Protein AF-A0A087N631-F1 (afdb_monomer_lite)

Radius of gyration: 21.55 Å; chains: 1; bounding box: 49×26×65 Å

Foldseek 3Di:
DVVLLVVLVVVLCVAAQPDDPPHGDDDDSVLSVLLVVLQCVLCPPCCVVCSVVLVVLVVLLVVLLLVVLVPDPPPPDDSVVVSVVQCVPPLSSVLSSLLRSQCSQADDPCLCVVPQVVDPLSVVLVCCLQVPCCVLPPNVVSVVLVVVLSVQLSSQQSVCSSVNHHHNDSVCCVPRRNVVSSVVSLVVSLVVSVVSCVVVVDDPVVVCVSNVD

pLDDT: mean 87.94, std 11.34, range [47.03, 97.5]

Structure (mmCIF, N/CA/C/O backbone):
data_AF-A0A087N631-F1
#
_entry.id   AF-A0A087N631-F1
#
loop_
_atom_site.group_PDB
_atom_site.id
_atom_site.type_symbol
_atom_site.label_atom_id
_atom_site.label_alt_id
_atom_site.label_comp_id
_atom_site.label_asym_id
_atom_site.label_entity_id
_atom_site.label_seq_id
_atom_site.pdbx_PDB_ins_code
_atom_site.Cartn_x
_atom_site.Cartn_y
_atom_site.Cartn_z
_atom_site.occupancy
_atom_site.B_iso_or_equiv
_atom_site.auth_seq_id
_atom_site.auth_comp_id
_atom_site.auth_asym_id
_atom_site.auth_atom_id
_atom_site.pdbx_PDB_model_num
ATOM 1 N N . MET A 1 1 ? -18.901 -0.094 24.677 1.00 62.19 1 MET A N 1
ATOM 2 C CA . MET A 1 1 ? -17.884 0.625 23.881 1.00 62.19 1 MET A CA 1
ATOM 3 C C . MET A 1 1 ? -16.501 0.374 24.467 1.00 62.19 1 MET A C 1
ATOM 5 O O . MET A 1 1 ? -15.661 -0.144 23.753 1.00 62.1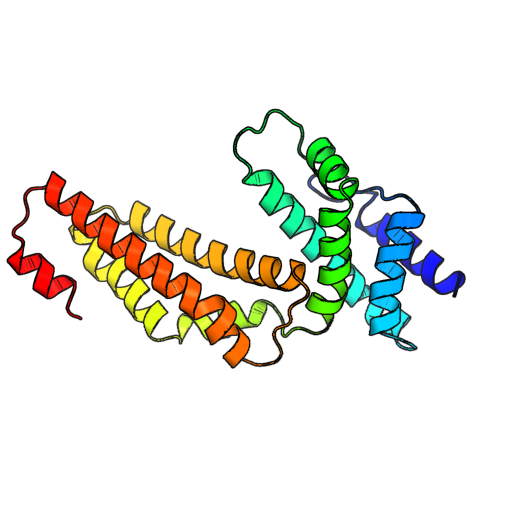9 1 MET A O 1
ATOM 9 N N . GLU A 1 2 ? -16.325 0.576 25.776 1.00 79.81 2 GLU A N 1
ATOM 10 C CA . GLU A 1 2 ? -15.087 0.294 26.528 1.00 79.81 2 GLU A CA 1
ATOM 11 C C . GLU A 1 2 ? -14.543 -1.138 26.331 1.00 79.81 2 GLU A C 1
ATOM 13 O O . GLU A 1 2 ? -13.404 -1.308 25.922 1.00 79.81 2 GLU A O 1
ATOM 18 N N . GLN A 1 3 ? -15.381 -2.179 26.450 1.00 88.25 3 GLN A N 1
ATOM 19 C CA . GLN A 1 3 ? -14.941 -3.573 26.245 1.00 88.25 3 GLN A CA 1
ATOM 20 C C . GLN A 1 3 ? -14.403 -3.869 24.828 1.00 88.25 3 GLN A C 1
ATOM 22 O O . GLN A 1 3 ? -13.503 -4.687 24.665 1.00 88.25 3 GLN A O 1
ATOM 27 N N . ALA A 1 4 ? -14.958 -3.230 23.793 1.00 90.19 4 ALA A N 1
ATOM 28 C CA . ALA A 1 4 ? -14.516 -3.452 22.415 1.00 90.19 4 ALA A CA 1
ATOM 29 C C . ALA A 1 4 ? -13.158 -2.787 22.144 1.00 90.19 4 ALA A C 1
ATOM 31 O O . ALA A 1 4 ? -12.332 -3.361 21.434 1.00 90.19 4 ALA A O 1
ATOM 32 N N . PHE A 1 5 ? -12.915 -1.624 22.756 1.00 94.69 5 PHE A N 1
ATOM 33 C CA . PHE A 1 5 ? -11.614 -0.968 22.723 1.00 94.69 5 PHE A CA 1
ATOM 34 C C . PHE A 1 5 ? -10.548 -1.775 23.476 1.00 94.69 5 PHE A C 1
ATOM 36 O O . PHE A 1 5 ? -9.470 -1.990 22.931 1.00 94.69 5 PHE A O 1
ATOM 43 N N . GLU A 1 6 ? -10.856 -2.306 24.662 1.00 95.19 6 GLU A N 1
ATOM 44 C CA . GLU A 1 6 ? -9.895 -3.129 25.414 1.00 95.19 6 GLU A CA 1
ATOM 45 C C . GLU A 1 6 ? -9.476 -4.385 24.639 1.00 95.19 6 GLU A C 1
ATOM 47 O O . GLU A 1 6 ? -8.290 -4.689 24.546 1.00 95.19 6 GLU A O 1
ATOM 52 N N . ILE A 1 7 ? -10.422 -5.067 23.984 1.00 94.38 7 ILE A N 1
ATOM 53 C CA . ILE A 1 7 ? -10.116 -6.223 23.124 1.00 94.38 7 ILE A CA 1
ATOM 54 C C . ILE A 1 7 ? -9.238 -5.812 21.932 1.00 94.38 7 ILE A C 1
ATOM 56 O O . ILE A 1 7 ? -8.299 -6.523 21.573 1.00 94.38 7 ILE A O 1
ATOM 60 N N . PHE A 1 8 ? -9.521 -4.662 21.314 1.00 95.25 8 PHE A N 1
ATOM 61 C CA . PHE A 1 8 ? -8.694 -4.118 20.237 1.00 95.25 8 PHE A CA 1
ATOM 62 C C . PHE A 1 8 ? -7.267 -3.821 20.708 1.00 95.25 8 PHE A C 1
ATOM 64 O O . PHE A 1 8 ? -6.309 -4.227 20.052 1.00 95.25 8 PHE A O 1
ATOM 71 N N . LYS A 1 9 ? -7.127 -3.152 21.855 1.00 95.81 9 LYS A N 1
ATOM 72 C CA . LYS A 1 9 ? -5.850 -2.792 22.476 1.00 95.81 9 LYS A CA 1
ATOM 73 C C . LYS A 1 9 ? -5.043 -4.028 22.865 1.00 95.81 9 LYS A C 1
ATOM 75 O O . LYS A 1 9 ? -3.846 -4.089 22.582 1.00 95.81 9 LYS A O 1
ATOM 80 N N . GLU A 1 10 ? -5.682 -5.030 23.462 1.00 94.56 10 GLU A N 1
ATOM 81 C CA . GLU A 1 10 ? -5.036 -6.297 23.802 1.00 94.56 10 GLU A CA 1
ATOM 82 C C . GLU A 1 10 ? -4.527 -6.996 22.537 1.00 94.56 10 GLU A C 1
ATOM 84 O O . GLU A 1 10 ? -3.358 -7.383 22.465 1.00 94.56 10 GLU A O 1
ATOM 89 N N . ARG A 1 11 ? -5.372 -7.096 21.504 1.00 94.88 11 ARG A N 1
ATOM 90 C CA . ARG A 1 11 ? -4.999 -7.736 20.240 1.00 94.88 11 ARG A CA 1
ATOM 91 C C . ARG A 1 11 ? -3.860 -7.001 19.536 1.00 94.88 11 ARG A C 1
ATOM 93 O O . ARG A 1 11 ? -2.927 -7.643 19.058 1.00 94.88 11 ARG A O 1
ATOM 100 N N . HIS A 1 12 ? -3.905 -5.671 19.519 1.00 95.12 12 HIS A N 1
ATOM 101 C CA . HIS A 1 12 ? -2.823 -4.828 19.015 1.00 95.12 12 HIS A CA 1
ATOM 102 C C . HIS A 1 12 ? -1.514 -5.102 19.764 1.00 95.12 12 HIS A C 1
ATOM 104 O O . HIS A 1 12 ? -0.500 -5.416 19.144 1.00 95.12 12 HIS A O 1
ATOM 110 N N . THR A 1 13 ? -1.555 -5.095 21.096 1.00 93.00 13 THR A N 1
ATOM 111 C CA . THR A 1 13 ? -0.384 -5.349 21.947 1.00 93.00 13 THR A CA 1
ATOM 112 C C . THR A 1 13 ? 0.232 -6.719 21.659 1.00 93.00 13 THR A C 1
ATOM 114 O O . THR A 1 13 ? 1.451 -6.838 21.518 1.00 93.00 13 THR A O 1
ATOM 117 N N . GLN A 1 14 ? -0.603 -7.756 21.524 1.00 92.62 14 GLN A N 1
ATOM 118 C CA . GLN A 1 14 ? -0.159 -9.113 21.198 1.00 92.62 14 GLN A CA 1
ATOM 119 C C . GLN A 1 14 ? 0.609 -9.162 19.872 1.00 92.62 14 GLN A C 1
ATOM 121 O O . GLN A 1 14 ? 1.645 -9.821 19.802 1.00 92.62 14 GLN A O 1
ATOM 126 N N . LEU A 1 15 ? 0.116 -8.471 18.839 1.00 91.75 15 LEU A N 1
ATOM 127 C CA . LEU A 1 15 ? 0.693 -8.506 17.494 1.00 91.75 15 LEU A CA 1
ATOM 128 C C . LEU A 1 15 ? 1.912 -7.593 17.340 1.00 91.75 15 LEU A C 1
ATOM 130 O O . LEU A 1 15 ? 2.875 -7.970 16.670 1.00 91.75 15 LEU A O 1
ATOM 134 N N . TYR A 1 16 ? 1.880 -6.406 17.948 1.00 92.44 16 TYR A N 1
ATOM 135 C CA . TYR A 1 16 ? 2.816 -5.337 17.607 1.00 92.44 16 TYR A CA 1
ATOM 136 C C . TYR A 1 16 ? 3.811 -4.986 18.713 1.00 92.44 16 TYR A C 1
ATOM 138 O O . TYR A 1 16 ? 4.902 -4.503 18.418 1.00 92.44 16 TYR A O 1
ATOM 146 N N . SER A 1 17 ? 3.493 -5.255 19.980 1.00 84.06 17 SER A N 1
ATOM 147 C CA . SER A 1 17 ? 4.321 -4.808 21.109 1.00 84.06 17 SER A CA 1
ATOM 148 C C . SER A 1 17 ? 5.263 -5.877 21.669 1.00 84.06 17 SER A C 1
ATOM 150 O O . SER A 1 17 ? 6.095 -5.555 22.514 1.00 84.06 17 SER A O 1
ATOM 152 N N . THR A 1 18 ? 5.153 -7.133 21.224 1.00 75.19 18 THR A N 1
ATOM 153 C CA . THR A 1 18 ? 5.931 -8.260 21.773 1.00 75.19 18 THR A CA 1
ATOM 154 C C . THR A 1 18 ? 7.078 -8.703 20.863 1.00 75.19 18 THR A C 1
ATOM 156 O O . THR A 1 18 ? 8.205 -8.842 21.329 1.00 75.19 18 THR A O 1
ATOM 159 N N . THR A 1 19 ? 6.818 -8.918 19.569 1.00 72.31 19 THR A N 1
ATOM 160 C CA . THR A 1 19 ? 7.798 -9.512 18.635 1.00 72.31 19 THR A CA 1
ATOM 161 C C . THR A 1 19 ? 7.752 -8.923 17.224 1.00 72.31 19 THR A C 1
ATOM 163 O O . THR A 1 19 ? 8.238 -9.544 16.276 1.00 72.31 19 THR A O 1
ATOM 166 N N . TYR A 1 20 ? 7.129 -7.760 17.048 1.00 80.44 20 TYR A N 1
ATOM 167 C CA . TYR A 1 20 ? 6.982 -7.159 15.726 1.00 80.44 20 TYR A CA 1
ATOM 168 C C . TYR A 1 20 ? 8.319 -6.673 15.170 1.00 80.44 20 TYR A C 1
ATOM 170 O O . TYR A 1 20 ? 9.203 -6.246 15.912 1.00 80.44 20 TYR A O 1
ATOM 178 N N . LYS A 1 21 ? 8.467 -6.776 13.848 1.00 80.00 21 LYS A N 1
ATOM 179 C CA . LYS A 1 21 ? 9.671 -6.364 13.124 1.00 80.00 21 LYS A CA 1
ATOM 180 C C . LYS A 1 21 ? 9.347 -5.172 12.223 1.00 80.00 21 LYS A C 1
ATOM 182 O O . LYS A 1 21 ? 8.271 -5.167 11.624 1.00 80.00 21 LYS A O 1
ATOM 187 N N . PRO A 1 22 ? 10.267 -4.202 12.081 1.00 85.75 22 PRO A N 1
ATOM 188 C CA . PRO A 1 22 ? 11.664 -4.224 12.531 1.00 85.75 22 PRO A CA 1
ATOM 189 C C . PRO A 1 22 ? 11.872 -3.918 14.025 1.00 85.75 22 PRO A C 1
ATOM 191 O O . PRO A 1 22 ? 12.921 -4.267 14.555 1.00 85.75 22 PRO A O 1
ATOM 194 N N . PHE A 1 23 ? 10.880 -3.354 14.713 1.00 88.31 23 PHE A N 1
ATOM 195 C CA . PHE A 1 23 ? 10.879 -3.127 16.163 1.00 88.31 23 PHE A CA 1
ATOM 196 C C . PHE A 1 23 ? 9.446 -3.208 16.712 1.00 88.31 23 PHE A C 1
ATOM 198 O O . PHE A 1 23 ? 8.472 -3.226 15.954 1.00 88.31 23 PHE A O 1
ATOM 205 N N . THR A 1 24 ? 9.310 -3.255 18.039 1.00 90.69 24 THR A N 1
ATOM 206 C CA . THR A 1 24 ? 8.000 -3.301 18.700 1.00 90.69 24 THR A CA 1
ATOM 207 C C . THR A 1 24 ? 7.303 -1.947 18.643 1.00 90.69 24 THR A C 1
ATOM 209 O O . THR A 1 24 ? 7.870 -0.944 19.067 1.00 90.69 24 THR A O 1
ATOM 212 N N . ILE A 1 25 ? 6.045 -1.921 18.219 1.00 92.12 25 ILE A N 1
ATOM 213 C CA . ILE A 1 25 ? 5.238 -0.701 18.177 1.00 92.12 25 ILE A CA 1
ATOM 214 C C . ILE A 1 25 ? 4.454 -0.580 19.481 1.00 92.12 25 ILE A C 1
ATOM 216 O O . ILE A 1 25 ? 3.698 -1.484 19.856 1.00 92.12 25 ILE A O 1
ATOM 220 N N . LYS A 1 26 ? 4.619 0.555 20.162 1.00 91.44 26 LYS A N 1
ATOM 221 C CA . LYS A 1 26 ? 3.875 0.916 21.370 1.00 91.44 26 LYS A CA 1
ATOM 222 C C . LYS A 1 26 ? 3.226 2.274 21.159 1.00 91.44 26 LYS A C 1
ATOM 224 O O . LYS A 1 26 ? 3.902 3.294 21.146 1.00 91.44 26 LYS A O 1
ATOM 229 N N . LEU A 1 27 ? 1.915 2.270 20.965 1.00 93.12 27 LEU A N 1
ATOM 230 C CA . LEU A 1 27 ? 1.128 3.492 20.866 1.00 93.12 27 LEU A CA 1
ATOM 231 C C . LEU A 1 27 ? 0.496 3.798 22.222 1.00 93.12 27 LEU A C 1
ATOM 233 O O . LEU A 1 27 ? 0.147 2.879 22.963 1.00 93.12 27 LEU A O 1
ATOM 237 N N . ASP A 1 28 ? 0.354 5.082 22.537 1.00 94.00 28 ASP A N 1
ATOM 238 C CA . ASP A 1 28 ? -0.435 5.506 23.689 1.00 94.00 28 ASP A CA 1
ATOM 239 C C . ASP A 1 28 ? -1.935 5.227 23.474 1.00 94.00 28 ASP A C 1
ATOM 241 O O . ASP A 1 28 ? -2.407 5.029 22.347 1.00 94.00 28 ASP A O 1
ATOM 245 N N . ASP A 1 29 ? -2.690 5.222 24.572 1.00 95.12 29 ASP A N 1
ATOM 246 C CA . ASP A 1 29 ? -4.115 4.886 24.557 1.00 95.12 29 ASP A CA 1
ATOM 247 C C . ASP A 1 29 ? -4.942 5.843 23.692 1.00 95.12 29 ASP A C 1
ATOM 249 O O . ASP A 1 29 ? -5.902 5.400 23.065 1.00 95.12 29 ASP A O 1
ATOM 253 N N . ASN A 1 30 ? -4.560 7.120 23.580 1.00 95.81 30 ASN A N 1
ATOM 254 C CA . ASN A 1 30 ? -5.293 8.082 22.756 1.00 95.81 30 ASN A CA 1
ATOM 255 C C . ASN A 1 30 ? -5.134 7.755 21.267 1.00 95.81 30 ASN A C 1
ATOM 257 O O . ASN A 1 30 ? -6.117 7.744 20.524 1.00 95.81 30 ASN A O 1
ATOM 261 N N . LYS A 1 31 ? -3.909 7.444 20.823 1.00 95.56 31 LYS A N 1
ATOM 262 C CA . LYS A 1 31 ? -3.642 7.057 19.430 1.00 95.56 31 LYS A CA 1
ATOM 263 C C . LYS A 1 31 ? -4.284 5.715 19.086 1.00 95.56 31 LYS A C 1
ATOM 265 O O . LYS A 1 31 ? -4.870 5.578 18.012 1.00 95.56 31 LYS A O 1
ATOM 270 N N . LEU A 1 32 ? -4.230 4.740 19.997 1.00 95.81 32 LEU A N 1
ATOM 271 C CA . LEU A 1 32 ? -4.933 3.465 19.820 1.00 95.81 32 LEU A CA 1
ATOM 272 C C . LEU A 1 32 ? -6.443 3.662 19.734 1.00 95.81 32 LEU A C 1
ATOM 274 O O . LEU A 1 32 ? -7.082 3.064 18.870 1.00 95.81 32 LEU A O 1
ATOM 278 N N . TYR A 1 33 ? -7.009 4.505 20.597 1.00 96.19 33 TYR A N 1
ATOM 279 C CA . TYR A 1 33 ? -8.439 4.777 20.608 1.00 96.19 33 TYR A CA 1
ATOM 280 C C . TYR A 1 33 ? -8.894 5.455 19.313 1.00 96.19 33 TYR A C 1
ATOM 282 O O . TYR A 1 33 ? -9.893 5.040 18.733 1.00 96.19 33 TYR A O 1
ATOM 290 N N . ALA A 1 34 ? -8.120 6.406 18.784 1.00 96.75 34 ALA A N 1
ATOM 291 C CA . ALA A 1 34 ? -8.416 7.042 17.500 1.00 96.75 34 ALA A CA 1
ATOM 292 C C . ALA A 1 34 ? -8.430 6.034 16.330 1.00 96.75 34 ALA A C 1
ATOM 294 O O . ALA A 1 34 ? -9.348 6.045 15.508 1.00 96.75 34 ALA A O 1
ATOM 295 N N . LEU A 1 35 ? -7.454 5.117 16.277 1.00 95.19 35 LEU A N 1
ATOM 296 C CA . LEU A 1 35 ? -7.406 4.044 15.269 1.00 95.19 35 LEU A CA 1
ATOM 297 C C . LEU A 1 35 ? -8.583 3.064 15.427 1.00 95.19 35 LEU A C 1
ATOM 299 O O . LEU A 1 35 ? -9.169 2.611 14.441 1.00 95.19 35 LEU A O 1
ATOM 303 N N . TYR A 1 36 ? -8.964 2.762 16.669 1.00 94.88 36 TYR A N 1
ATOM 304 C CA . TYR A 1 36 ? -10.143 1.960 16.979 1.00 94.88 36 TYR A CA 1
ATOM 305 C C . TYR A 1 36 ? -11.444 2.650 16.548 1.00 94.88 36 TYR A C 1
ATOM 307 O O . TYR A 1 36 ? -12.311 1.994 15.971 1.00 94.88 36 TYR A O 1
ATOM 315 N N . GLU A 1 37 ? -11.612 3.952 16.787 1.00 94.81 37 GLU A N 1
ATOM 316 C CA . GLU A 1 37 ? -12.835 4.677 16.426 1.00 94.81 37 GLU A CA 1
ATOM 317 C C . GLU A 1 37 ? -13.080 4.672 14.919 1.00 94.81 37 GLU A C 1
ATOM 319 O O . GLU A 1 37 ? -14.197 4.378 14.484 1.00 94.81 37 GLU A O 1
ATOM 324 N N . VAL A 1 38 ? -12.048 4.903 14.100 1.00 94.19 38 VAL A N 1
ATOM 325 C CA . VAL A 1 38 ? -12.210 4.866 12.636 1.00 94.19 38 VAL A CA 1
ATOM 326 C C . VAL A 1 38 ? -12.553 3.461 12.131 1.00 94.19 38 VAL A C 1
ATOM 328 O O . VAL A 1 38 ? -13.422 3.306 11.268 1.00 94.19 38 VAL A O 1
ATOM 331 N N . ALA A 1 39 ? -11.947 2.418 12.707 1.00 90.94 39 ALA A N 1
ATOM 332 C CA . ALA A 1 39 ? -12.232 1.029 12.348 1.00 90.94 39 ALA A CA 1
ATOM 333 C C . ALA A 1 39 ? -13.626 0.574 12.816 1.00 90.94 39 ALA A C 1
ATOM 335 O O . ALA A 1 39 ? -14.378 -0.060 12.071 1.00 90.94 39 ALA A O 1
ATOM 336 N N . SER A 1 40 ? -13.990 0.901 14.055 1.00 90.12 40 SER A N 1
ATOM 337 C CA . SER A 1 40 ? -15.275 0.532 14.651 1.00 90.12 40 SER A CA 1
ATOM 338 C C . SER A 1 40 ? -16.436 1.263 13.989 1.00 90.12 40 SER A C 1
ATOM 340 O O . SER A 1 40 ? -17.455 0.633 13.717 1.00 90.12 40 SER A O 1
ATOM 342 N N . THR A 1 41 ? -16.266 2.533 13.613 1.00 88.88 41 THR A N 1
ATOM 343 C CA . THR A 1 41 ? -17.252 3.276 12.813 1.00 88.88 41 THR A CA 1
ATOM 344 C C . THR A 1 41 ? -17.505 2.590 11.472 1.00 88.88 41 THR A C 1
ATOM 346 O O . THR A 1 41 ? -18.643 2.526 11.011 1.00 88.88 41 THR A O 1
ATOM 349 N N . HIS A 1 42 ? -16.467 2.020 10.856 1.00 84.19 42 HIS A N 1
ATOM 350 C CA . HIS A 1 42 ? -16.608 1.296 9.598 1.00 84.19 42 HIS A CA 1
ATOM 351 C C . HIS A 1 42 ? -17.319 -0.060 9.752 1.00 84.19 42 HIS A C 1
ATOM 353 O O . HIS A 1 42 ? -18.147 -0.418 8.914 1.00 84.19 42 HIS A O 1
ATOM 359 N N . HIS A 1 43 ? -17.021 -0.820 10.807 1.00 83.19 43 HIS A N 1
ATOM 360 C CA . HIS A 1 43 ? -17.594 -2.155 11.016 1.00 83.19 43 HIS A CA 1
ATOM 361 C C . HIS A 1 43 ? -18.930 -2.166 11.770 1.00 83.19 43 HIS A C 1
ATOM 363 O O . HIS A 1 43 ? -19.671 -3.150 11.693 1.00 83.19 43 HIS A O 1
ATOM 369 N N . GLY A 1 44 ? -19.249 -1.103 12.507 1.00 80.62 44 GLY A N 1
ATOM 370 C CA . GLY A 1 44 ? -20.430 -1.014 13.357 1.00 80.62 44 GLY A CA 1
ATOM 371 C C . GLY A 1 44 ? -20.549 -2.214 14.300 1.00 80.62 44 GLY A C 1
ATOM 372 O O . GLY A 1 44 ? -19.610 -2.586 15.003 1.00 80.62 44 GLY A O 1
ATOM 373 N N . HIS A 1 45 ? -21.710 -2.870 14.277 1.00 80.88 45 HIS A N 1
ATOM 374 C CA . HIS A 1 45 ? -21.999 -4.040 15.111 1.00 80.88 45 HIS A CA 1
ATOM 375 C C . HIS A 1 45 ? -21.160 -5.289 14.770 1.00 80.88 45 HIS A C 1
ATOM 377 O O . HIS A 1 45 ? -21.131 -6.231 15.559 1.00 80.88 45 HIS A O 1
ATOM 383 N N . LEU A 1 46 ? -20.463 -5.313 13.627 1.00 84.81 46 LEU A N 1
ATOM 384 C CA . LEU A 1 46 ? -19.650 -6.451 13.178 1.00 84.81 46 LEU A CA 1
ATOM 385 C C . LEU A 1 46 ? -18.188 -6.378 13.630 1.00 84.81 46 LEU A C 1
ATOM 387 O O . LEU A 1 46 ? -17.397 -7.232 13.225 1.00 84.81 46 LEU A O 1
ATOM 391 N N . PHE A 1 47 ? -17.823 -5.404 14.469 1.00 84.81 47 PHE A N 1
ATOM 392 C CA . PHE A 1 47 ? -16.437 -5.144 14.863 1.00 84.81 47 PHE A CA 1
ATOM 393 C C . PHE A 1 47 ? -15.666 -6.405 15.279 1.00 84.81 47 PHE A C 1
ATOM 395 O O . PHE A 1 47 ? -14.620 -6.691 14.707 1.00 84.81 47 PHE A O 1
ATOM 402 N N . PHE A 1 48 ? -16.209 -7.217 16.190 1.00 85.94 48 PHE A N 1
ATOM 403 C CA . PHE A 1 48 ? -15.526 -8.429 16.660 1.00 85.94 48 PHE A CA 1
ATOM 404 C C . PHE A 1 48 ? -15.260 -9.445 15.544 1.00 85.94 48 PHE A C 1
ATOM 406 O O . PHE A 1 48 ? -14.181 -10.023 15.480 1.00 85.94 48 PHE A O 1
ATOM 413 N N . SER A 1 49 ? -16.206 -9.616 14.615 1.00 88.12 49 SER A N 1
ATOM 414 C CA . SER A 1 49 ? -16.030 -10.511 13.461 1.00 88.12 49 SER A CA 1
ATOM 415 C C . SER A 1 49 ? -15.031 -9.982 12.425 1.00 88.12 49 SER A C 1
ATOM 417 O O . SER A 1 49 ? -14.565 -10.733 11.571 1.00 88.12 49 SER A O 1
ATOM 419 N N . LYS A 1 50 ? -14.713 -8.684 12.488 1.00 91.19 50 LYS A N 1
ATOM 420 C CA . LYS A 1 50 ? -13.815 -7.985 11.565 1.00 91.19 50 LYS A CA 1
ATOM 421 C C . LYS A 1 50 ? -12.493 -7.565 12.203 1.00 91.19 50 LYS A C 1
ATOM 423 O O . LYS A 1 50 ? -11.650 -7.014 11.504 1.00 91.19 50 LYS A O 1
ATOM 428 N N . LEU A 1 51 ? -12.274 -7.886 13.479 1.00 93.25 51 LEU A N 1
ATOM 429 C CA . LEU A 1 51 ? -11.081 -7.496 14.228 1.00 93.25 51 LEU A CA 1
ATOM 430 C C . LEU A 1 51 ? -9.787 -7.902 13.512 1.00 93.25 51 LEU A C 1
ATOM 432 O O . LEU A 1 51 ? -8.890 -7.081 13.368 1.00 93.25 51 LEU A O 1
ATOM 436 N N . GLU A 1 52 ? -9.711 -9.127 12.987 1.00 93.81 52 GLU A N 1
ATOM 437 C CA . GLU A 1 52 ? -8.523 -9.589 12.254 1.00 93.81 52 GLU A CA 1
ATOM 438 C C . GLU A 1 52 ? -8.318 -8.846 10.926 1.00 93.81 52 GLU A C 1
ATOM 440 O O . GLU A 1 52 ? -7.183 -8.594 10.533 1.00 93.81 52 GLU A O 1
ATOM 445 N N . SER A 1 53 ? -9.395 -8.436 10.247 1.00 92.62 53 SER A N 1
ATOM 446 C CA . SER A 1 53 ? -9.285 -7.579 9.060 1.00 92.62 53 SER A CA 1
ATOM 447 C C . SER A 1 53 ? -8.738 -6.199 9.430 1.00 92.62 53 SER A C 1
ATOM 449 O O . SER A 1 53 ? -7.869 -5.688 8.728 1.00 92.62 53 SER A O 1
ATOM 451 N N . THR A 1 54 ? -9.180 -5.631 10.556 1.00 94.69 54 THR A N 1
ATOM 452 C CA . THR A 1 54 ? -8.627 -4.383 11.100 1.00 94.69 54 THR A CA 1
ATOM 453 C C . THR A 1 54 ? -7.148 -4.532 11.435 1.00 94.69 54 THR A C 1
ATOM 455 O O . THR A 1 54 ? -6.350 -3.698 11.020 1.00 94.69 54 THR A O 1
ATOM 458 N N . MET A 1 55 ? -6.753 -5.604 12.127 1.00 95.50 55 MET A N 1
ATOM 459 C CA . MET A 1 55 ? -5.341 -5.864 12.432 1.00 95.50 55 MET A CA 1
ATOM 460 C C . MET A 1 55 ? -4.519 -6.024 11.148 1.00 95.50 55 MET A C 1
ATOM 462 O O . MET A 1 55 ? -3.436 -5.465 11.026 1.00 95.50 55 MET A O 1
ATOM 466 N N . HIS A 1 56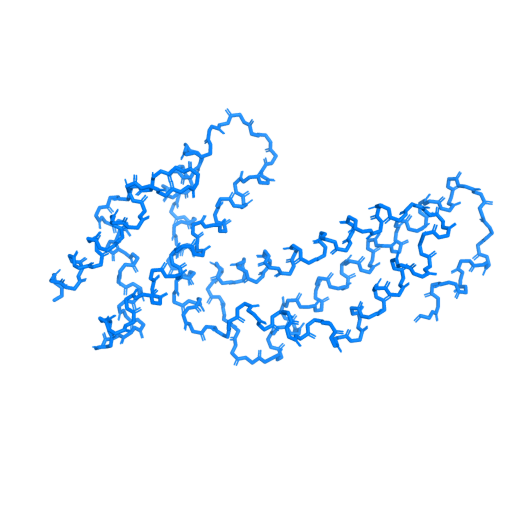 ? -5.043 -6.694 10.122 1.00 94.12 56 HIS A N 1
ATOM 467 C CA . HIS A 1 56 ? -4.340 -6.787 8.843 1.00 94.12 56 HIS A CA 1
ATOM 468 C C . HIS A 1 56 ? -4.164 -5.424 8.151 1.00 94.12 56 HIS A C 1
ATOM 470 O O . HIS A 1 56 ? -3.100 -5.149 7.588 1.00 94.12 56 HIS A O 1
ATOM 476 N N . ALA A 1 57 ? -5.168 -4.545 8.235 1.00 95.19 57 ALA A N 1
ATOM 477 C CA . ALA A 1 57 ? -5.053 -3.168 7.762 1.00 95.19 57 ALA A CA 1
ATOM 478 C C . ALA A 1 57 ? -3.978 -2.392 8.545 1.00 95.19 57 ALA A C 1
ATOM 480 O O . ALA A 1 57 ? -3.202 -1.655 7.944 1.00 95.19 57 ALA A O 1
ATOM 481 N N . MET A 1 58 ? -3.877 -2.595 9.863 1.00 95.44 58 MET A N 1
ATOM 482 C CA . MET A 1 58 ? -2.838 -1.981 10.698 1.00 95.44 58 MET A CA 1
ATOM 483 C C . MET A 1 58 ? -1.431 -2.507 10.392 1.00 95.44 58 MET A C 1
ATOM 485 O O . MET A 1 58 ? -0.495 -1.720 10.300 1.00 95.44 58 MET A O 1
ATOM 489 N N . ASP A 1 59 ? -1.267 -3.816 10.191 1.00 94.81 59 ASP A N 1
ATOM 490 C CA . ASP A 1 59 ? 0.010 -4.402 9.760 1.00 94.81 59 ASP A CA 1
ATOM 491 C C . ASP A 1 59 ? 0.441 -3.814 8.407 1.00 94.81 59 ASP A C 1
ATOM 493 O O . ASP A 1 59 ? 1.571 -3.345 8.265 1.00 94.81 59 ASP A O 1
ATOM 497 N N . SER A 1 60 ? -0.490 -3.737 7.449 1.00 94.31 60 SER A N 1
ATOM 498 C CA . SER A 1 60 ? -0.242 -3.121 6.140 1.00 94.31 60 SER A CA 1
ATOM 499 C C . SER A 1 60 ? 0.150 -1.648 6.275 1.00 94.31 60 SER A C 1
ATOM 501 O O . SER A 1 60 ? 1.127 -1.221 5.661 1.00 94.31 60 SER A O 1
ATOM 503 N N . LEU A 1 61 ? -0.557 -0.896 7.125 1.00 95.50 61 LEU A N 1
ATOM 504 C CA . LEU A 1 61 ? -0.261 0.498 7.451 1.00 95.50 61 LEU A CA 1
ATOM 505 C C . LEU A 1 61 ? 1.164 0.661 7.991 1.00 95.50 61 LEU A C 1
ATOM 507 O O . LEU A 1 61 ? 1.931 1.473 7.484 1.00 95.50 61 LEU A O 1
ATOM 511 N N . TYR A 1 62 ? 1.555 -0.117 8.999 1.00 95.00 62 TYR A N 1
ATOM 512 C CA . TYR A 1 62 ? 2.894 -0.003 9.577 1.00 95.00 62 TYR A CA 1
ATOM 513 C C . TYR A 1 62 ? 3.987 -0.356 8.570 1.00 95.00 62 TYR A C 1
ATOM 515 O O . TYR A 1 62 ? 4.988 0.352 8.489 1.00 95.00 62 TYR A O 1
ATOM 523 N N . ARG A 1 63 ? 3.780 -1.391 7.748 1.00 91.81 63 ARG A N 1
ATOM 524 C CA . ARG A 1 63 ? 4.725 -1.763 6.685 1.00 91.81 63 ARG A CA 1
ATOM 525 C C . ARG A 1 63 ? 4.921 -0.650 5.665 1.00 91.81 63 ARG A C 1
ATOM 527 O O . ARG A 1 63 ? 6.062 -0.380 5.295 1.00 91.81 63 ARG A O 1
ATOM 534 N N . VAL A 1 64 ? 3.844 0.010 5.229 1.00 92.25 64 VAL A N 1
ATOM 535 C CA . VAL A 1 64 ? 3.982 1.130 4.290 1.00 92.25 64 VAL A CA 1
ATOM 536 C C . VAL A 1 64 ? 4.659 2.332 4.951 1.00 92.25 64 VAL A C 1
ATOM 538 O O . VAL A 1 64 ? 5.533 2.926 4.327 1.00 92.25 64 VAL A O 1
ATOM 541 N N . VAL A 1 65 ? 4.352 2.654 6.217 1.00 93.31 65 VAL A N 1
ATOM 542 C CA . VAL A 1 65 ? 5.065 3.720 6.948 1.00 93.31 65 VAL A CA 1
ATOM 543 C C . VAL A 1 65 ? 6.556 3.416 6.988 1.00 93.31 65 VAL A C 1
ATOM 545 O O . VAL A 1 65 ? 7.359 4.284 6.656 1.00 93.31 65 VAL A O 1
ATOM 548 N N . PHE A 1 66 ? 6.941 2.186 7.334 1.00 91.12 66 PHE A N 1
ATOM 549 C CA . PHE A 1 66 ? 8.347 1.803 7.329 1.00 91.12 66 PHE A CA 1
ATOM 550 C C . PHE A 1 66 ? 8.959 1.996 5.954 1.00 91.12 66 PHE A C 1
ATOM 552 O O . PHE A 1 66 ? 9.937 2.721 5.864 1.00 91.12 66 PHE A O 1
ATOM 559 N N . SER A 1 67 ? 8.349 1.457 4.896 1.00 88.12 67 SER A N 1
ATOM 560 C CA . SER A 1 67 ? 8.842 1.612 3.523 1.00 88.12 67 SER A CA 1
ATOM 561 C C . SER A 1 67 ? 9.049 3.082 3.130 1.00 88.12 67 SER A C 1
ATOM 563 O O . SER A 1 67 ? 10.079 3.426 2.553 1.00 88.12 67 SER A O 1
ATOM 565 N N . ILE A 1 68 ? 8.125 3.976 3.498 1.00 88.31 68 ILE A N 1
ATOM 566 C CA . ILE A 1 68 ? 8.270 5.420 3.267 1.00 88.31 68 ILE A CA 1
ATOM 567 C C . ILE A 1 68 ? 9.492 5.963 4.017 1.00 88.31 68 ILE A C 1
ATOM 569 O O . ILE A 1 68 ? 10.333 6.630 3.418 1.00 88.31 68 ILE A O 1
ATOM 573 N N . LEU A 1 69 ? 9.619 5.646 5.308 1.00 89.44 69 LEU A N 1
ATOM 574 C CA . LEU A 1 69 ? 10.737 6.088 6.145 1.00 89.44 69 LEU A CA 1
ATOM 575 C C . LEU A 1 69 ? 12.077 5.480 5.712 1.00 89.44 69 LEU A C 1
ATOM 577 O O . LEU A 1 69 ? 13.129 6.082 5.936 1.00 89.44 69 LEU A O 1
ATOM 581 N N . GLU A 1 70 ? 12.070 4.302 5.086 1.00 85.00 70 GLU A N 1
ATOM 582 C CA . GLU A 1 70 ? 13.287 3.676 4.577 1.00 85.00 70 GLU A CA 1
ATOM 583 C C . GLU A 1 70 ? 13.866 4.373 3.360 1.00 85.00 70 GLU A C 1
ATOM 585 O O . GLU A 1 70 ? 15.085 4.412 3.201 1.00 85.00 70 GLU A O 1
ATOM 590 N N . ASN A 1 71 ? 12.995 4.977 2.561 1.00 76.69 71 ASN A N 1
ATOM 591 C CA . ASN A 1 71 ? 13.350 5.624 1.310 1.00 76.69 71 ASN A CA 1
ATOM 592 C C . ASN A 1 71 ? 13.611 7.136 1.453 1.00 76.69 71 ASN A C 1
ATOM 594 O O . ASN A 1 71 ? 13.835 7.812 0.448 1.00 76.69 71 ASN A O 1
ATOM 598 N N . LEU A 1 72 ? 13.603 7.691 2.674 1.00 76.56 72 LEU A N 1
ATOM 599 C CA . LEU A 1 72 ? 13.886 9.112 2.892 1.00 76.56 72 LEU A CA 1
ATOM 600 C C . LEU A 1 72 ? 15.386 9.435 2.709 1.00 76.56 72 LEU A C 1
ATOM 602 O O . LEU A 1 72 ? 16.238 8.816 3.355 1.00 76.56 72 LEU A O 1
ATOM 606 N N . PRO A 1 73 ? 15.737 10.444 1.886 1.00 51.06 73 PRO A N 1
ATOM 607 C CA . PRO A 1 73 ? 17.115 10.904 1.754 1.00 51.06 73 PRO A CA 1
ATOM 608 C C . PRO A 1 73 ? 17.571 11.577 3.061 1.00 51.06 73 PRO A C 1
ATOM 610 O O . PRO A 1 73 ? 16.879 12.453 3.575 1.00 51.06 73 PRO A O 1
ATOM 613 N N . ASN A 1 74 ? 18.753 11.195 3.570 1.00 55.72 74 ASN A N 1
ATOM 614 C CA . ASN A 1 74 ? 19.382 11.619 4.845 1.00 55.72 74 ASN A CA 1
ATOM 615 C C . ASN A 1 74 ? 19.037 10.788 6.101 1.00 55.72 74 ASN A C 1
ATOM 617 O O . ASN A 1 74 ? 18.765 11.334 7.174 1.00 55.72 74 ASN A O 1
ATOM 621 N N . ARG A 1 75 ? 19.121 9.454 6.000 1.00 57.75 75 ARG A N 1
ATOM 622 C CA . ARG A 1 75 ? 19.049 8.527 7.145 1.00 57.75 75 ARG A CA 1
ATOM 623 C C . ARG A 1 75 ? 20.229 8.710 8.116 1.00 57.75 75 ARG A C 1
ATOM 625 O O . ARG A 1 75 ? 21.234 8.019 8.018 1.00 57.75 75 ARG A O 1
ATOM 632 N N . ASN A 1 76 ? 20.073 9.614 9.080 1.00 57.25 76 ASN A N 1
ATOM 633 C CA . ASN A 1 76 ? 20.915 9.680 10.285 1.00 57.25 76 ASN A CA 1
ATOM 634 C C . ASN A 1 76 ? 20.163 9.267 11.565 1.00 57.25 76 ASN A C 1
ATOM 636 O O . ASN A 1 76 ? 20.750 9.305 12.641 1.00 57.25 76 ASN A O 1
ATOM 640 N N . LYS A 1 77 ? 18.881 8.884 11.467 1.00 65.56 77 LYS A N 1
ATOM 641 C CA . LYS A 1 77 ? 18.054 8.457 12.606 1.00 65.56 77 LYS A CA 1
ATOM 642 C C . LYS A 1 77 ? 17.706 6.978 12.516 1.00 65.56 77 LYS A C 1
ATOM 644 O O . LYS A 1 77 ? 17.463 6.464 11.423 1.00 65.56 77 LYS A O 1
ATOM 649 N N . GLU A 1 78 ? 17.662 6.316 13.667 1.00 86.44 78 GLU A N 1
ATOM 650 C CA . GLU A 1 78 ? 17.160 4.948 13.785 1.00 86.44 78 GLU A CA 1
ATOM 651 C C . GLU A 1 78 ? 15.694 4.890 13.320 1.00 86.44 78 GLU A C 1
ATOM 653 O O . GLU A 1 78 ? 14.912 5.811 13.566 1.00 86.44 78 GLU A O 1
ATOM 658 N N . LEU A 1 79 ? 15.314 3.815 12.620 1.00 88.06 79 LEU A N 1
ATOM 659 C CA . LEU A 1 79 ? 13.975 3.669 12.031 1.00 88.06 79 LEU A CA 1
ATOM 660 C C . LEU A 1 79 ? 12.857 3.760 13.085 1.00 88.06 79 LEU A C 1
ATOM 662 O O . LEU A 1 79 ? 11.783 4.282 12.795 1.00 88.06 79 LEU A O 1
ATOM 666 N N . GLU A 1 80 ? 13.127 3.291 14.305 1.00 90.69 80 GLU A N 1
ATOM 667 C CA . GLU A 1 80 ? 12.214 3.401 15.443 1.00 90.69 80 GLU A CA 1
ATOM 668 C C . GLU A 1 80 ? 11.945 4.863 15.825 1.00 90.69 80 GLU A C 1
ATOM 670 O O . GLU A 1 80 ? 10.789 5.280 15.903 1.00 90.69 80 GLU A O 1
ATOM 675 N N . GLU A 1 81 ? 12.994 5.676 15.979 1.00 91.19 81 GLU A N 1
ATOM 676 C CA . GLU A 1 81 ? 12.853 7.105 16.278 1.00 91.19 81 GLU A CA 1
ATOM 677 C C . GLU A 1 81 ? 12.090 7.826 15.157 1.00 91.19 81 GLU A C 1
ATOM 679 O O . GLU A 1 81 ? 11.179 8.613 15.419 1.00 91.19 81 GLU A O 1
ATOM 684 N N . ALA A 1 82 ? 12.424 7.527 13.898 1.00 91.50 82 ALA A N 1
ATOM 685 C CA . ALA A 1 82 ? 11.762 8.119 12.740 1.00 91.50 82 ALA A CA 1
ATOM 686 C C . ALA A 1 82 ? 10.260 7.793 12.699 1.00 91.50 82 ALA A C 1
ATOM 688 O O . ALA A 1 82 ? 9.452 8.662 12.374 1.00 91.50 82 ALA A O 1
ATOM 689 N N . PHE A 1 83 ? 9.879 6.568 13.063 1.00 93.19 83 PHE A N 1
ATOM 690 C CA . PHE A 1 83 ? 8.484 6.147 13.130 1.00 93.19 83 PHE A CA 1
ATOM 691 C C . PHE A 1 83 ? 7.698 6.890 14.207 1.00 93.19 83 PHE A C 1
ATOM 693 O O . PHE A 1 83 ? 6.603 7.380 13.931 1.00 93.19 83 PHE A O 1
ATOM 700 N N . TYR A 1 84 ? 8.251 7.024 15.414 1.00 93.62 84 TYR A N 1
ATOM 701 C CA . TYR A 1 84 ? 7.564 7.767 16.468 1.00 93.62 84 TYR A CA 1
ATOM 702 C C . TYR A 1 84 ? 7.466 9.258 16.130 1.00 93.62 84 TYR A C 1
ATOM 704 O O . TYR A 1 84 ? 6.396 9.832 16.291 1.00 93.62 84 TYR A O 1
ATOM 712 N N . ILE A 1 85 ? 8.505 9.867 15.546 1.00 93.06 85 ILE A N 1
ATOM 713 C CA . ILE A 1 85 ? 8.425 11.247 15.031 1.00 93.06 85 ILE A CA 1
ATOM 714 C C . ILE A 1 85 ? 7.326 11.379 13.970 1.00 93.06 85 ILE A C 1
ATOM 716 O O . ILE A 1 85 ? 6.563 12.341 13.998 1.00 93.06 85 ILE A O 1
ATOM 720 N N . PHE A 1 86 ? 7.230 10.415 13.050 1.00 93.06 86 PHE A N 1
ATOM 721 C CA . PHE A 1 86 ? 6.198 10.405 12.017 1.00 93.06 86 PHE A CA 1
ATOM 722 C C . PHE A 1 86 ? 4.791 10.373 12.622 1.00 93.06 86 PHE A C 1
ATOM 724 O O . PHE A 1 86 ? 3.925 11.105 12.164 1.00 93.06 86 PHE A O 1
ATOM 731 N N . ILE A 1 87 ? 4.566 9.565 13.659 1.00 94.31 87 ILE A N 1
ATOM 732 C CA . ILE A 1 87 ? 3.259 9.420 14.318 1.00 94.31 87 ILE A CA 1
ATOM 733 C C . ILE A 1 87 ? 2.904 10.593 15.237 1.00 94.31 87 ILE A C 1
ATOM 735 O O . ILE A 1 87 ? 1.721 10.879 15.417 1.00 94.31 87 ILE A O 1
ATOM 739 N N . GLU A 1 88 ? 3.888 11.261 15.839 1.00 95.19 88 GLU A N 1
ATOM 740 C CA . GLU A 1 88 ? 3.631 12.476 16.623 1.00 95.19 88 GLU A CA 1
ATOM 741 C C . GLU A 1 88 ? 3.260 13.673 15.736 1.00 95.19 88 GLU A C 1
ATOM 743 O O . GLU A 1 88 ? 2.610 14.613 16.202 1.00 95.19 88 GLU A O 1
ATOM 748 N N . ASP A 1 89 ? 3.628 13.651 14.452 1.00 95.75 89 ASP A N 1
ATOM 749 C CA . ASP A 1 89 ? 3.139 14.640 13.501 1.00 95.75 89 ASP A CA 1
ATOM 750 C C . ASP A 1 89 ? 1.641 14.435 13.231 1.00 95.75 89 ASP A C 1
ATOM 752 O O . ASP A 1 89 ? 1.188 13.394 12.749 1.00 95.75 89 ASP A O 1
ATOM 756 N N . LYS A 1 90 ? 0.855 15.474 13.528 1.00 95.81 90 LYS A N 1
ATOM 757 C CA . LYS A 1 90 ? -0.606 15.429 13.424 1.00 95.81 90 LYS A CA 1
ATOM 758 C C . LYS A 1 90 ? -1.084 15.110 12.006 1.00 95.81 90 LYS A C 1
ATOM 760 O O . LYS A 1 90 ? -2.034 14.349 11.854 1.00 95.81 90 LYS A O 1
ATOM 765 N N . HIS A 1 91 ? -0.453 15.686 10.984 1.00 95.69 91 HIS A N 1
ATOM 766 C CA . HIS A 1 91 ? -0.883 15.496 9.602 1.00 95.69 91 HIS A CA 1
ATOM 767 C C . HIS A 1 91 ? -0.619 14.059 9.141 1.00 95.69 91 HIS A C 1
ATOM 769 O O . HIS A 1 91 ? -1.483 13.419 8.545 1.00 95.69 91 HIS A O 1
ATOM 775 N N . ASN A 1 92 ? 0.543 13.513 9.486 1.00 95.06 92 ASN A N 1
ATOM 776 C CA . ASN A 1 92 ? 0.874 12.117 9.224 1.00 95.06 92 ASN A CA 1
ATOM 777 C C . ASN A 1 92 ? -0.051 11.154 9.978 1.00 95.06 92 ASN A C 1
ATOM 779 O O . ASN A 1 92 ? -0.509 10.165 9.403 1.00 95.06 92 ASN A O 1
ATOM 783 N N . PHE A 1 93 ? -0.384 11.448 11.237 1.00 96.44 93 PHE A N 1
ATOM 784 C CA . PHE A 1 93 ? -1.326 10.628 11.993 1.00 96.44 93 PHE A CA 1
ATOM 785 C C . PHE A 1 93 ? -2.744 10.673 11.402 1.00 96.44 93 PHE A C 1
ATOM 787 O O . PHE A 1 93 ? -3.398 9.638 11.302 1.00 96.44 93 PHE A O 1
ATOM 794 N N . GLU A 1 94 ? -3.210 11.828 10.921 1.00 96.62 94 GLU A N 1
ATOM 795 C CA . GLU A 1 94 ? -4.482 11.937 10.189 1.00 96.62 94 GLU A CA 1
ATOM 796 C C . GLU A 1 94 ? -4.500 11.048 8.935 1.00 96.62 94 GLU A C 1
ATOM 798 O O . GLU A 1 94 ? -5.488 10.352 8.690 1.00 96.62 94 GLU A O 1
ATOM 803 N N . LYS A 1 95 ? -3.388 10.974 8.193 1.00 96.12 95 LYS A N 1
ATOM 804 C CA . LYS A 1 95 ? -3.248 10.040 7.065 1.00 96.12 95 LYS A CA 1
ATOM 805 C C . LYS A 1 95 ? -3.341 8.577 7.513 1.00 96.12 95 LYS A C 1
ATOM 807 O O . LYS A 1 95 ? -3.995 7.765 6.860 1.00 96.12 95 LYS A O 1
ATOM 812 N N . MET A 1 96 ? -2.747 8.222 8.654 1.00 96.19 96 MET A N 1
ATOM 813 C CA . MET A 1 96 ? -2.880 6.875 9.230 1.00 96.19 96 MET A CA 1
ATOM 814 C C . MET A 1 96 ? -4.333 6.533 9.591 1.00 96.19 96 MET A C 1
ATOM 816 O O . MET A 1 96 ? -4.787 5.415 9.337 1.00 96.19 96 MET A O 1
ATOM 820 N N . LEU A 1 97 ? -5.075 7.497 10.143 1.00 96.62 97 LEU A N 1
ATOM 821 C CA . LEU A 1 97 ? -6.499 7.342 10.447 1.00 96.62 97 LEU A CA 1
ATOM 822 C C . LEU A 1 97 ? -7.344 7.180 9.177 1.00 96.62 97 LEU A C 1
ATOM 824 O O . LEU A 1 97 ? -8.291 6.396 9.181 1.00 96.62 97 LEU A O 1
ATOM 828 N N . ALA A 1 98 ? -6.995 7.872 8.089 1.00 96.69 98 ALA A N 1
ATOM 829 C CA . ALA A 1 98 ? -7.657 7.735 6.793 1.00 96.69 98 ALA A CA 1
ATOM 830 C C . ALA A 1 98 ? -7.364 6.383 6.118 1.00 96.69 98 ALA A C 1
ATOM 832 O O . ALA A 1 98 ? -8.243 5.804 5.472 1.00 96.69 98 ALA A O 1
ATOM 833 N N . TYR A 1 99 ? -6.160 5.843 6.312 1.00 97.50 99 TYR A N 1
ATOM 834 C CA . TYR A 1 99 ? -5.725 4.595 5.691 1.00 97.50 99 TYR A CA 1
ATOM 835 C C . TYR A 1 99 ? -6.578 3.391 6.098 1.00 97.50 99 TYR A C 1
ATOM 837 O O . TYR A 1 99 ? -7.010 2.632 5.234 1.00 97.50 99 TYR A O 1
ATOM 845 N N . ILE A 1 100 ? -6.842 3.198 7.396 1.00 95.69 100 ILE A N 1
ATOM 846 C CA . ILE A 1 100 ? -7.554 2.008 7.899 1.00 95.69 100 ILE A CA 1
ATOM 847 C C . ILE A 1 100 ? -8.924 1.810 7.224 1.00 95.69 100 ILE A C 1
ATOM 849 O O . ILE A 1 100 ? -9.135 0.756 6.617 1.00 95.69 100 ILE A O 1
ATOM 853 N N . PRO A 1 101 ? -9.869 2.768 7.278 1.00 95.06 101 PRO A N 1
ATOM 854 C CA . PRO A 1 101 ? -11.165 2.595 6.633 1.00 95.06 101 PRO A CA 1
ATOM 855 C C . PRO A 1 101 ? -11.043 2.495 5.108 1.00 95.06 101 PRO A C 1
ATOM 857 O O . PRO A 1 101 ? -11.841 1.794 4.487 1.00 95.06 101 PRO A O 1
ATOM 860 N N . SER A 1 102 ? -10.052 3.152 4.501 1.00 96.69 102 SER A N 1
ATOM 861 C CA . SER A 1 102 ? -9.827 3.096 3.055 1.00 96.69 102 SER A CA 1
ATOM 862 C C . SER A 1 102 ? -9.359 1.716 2.604 1.00 96.69 102 SER A C 1
ATOM 864 O O . SER A 1 102 ? -9.885 1.158 1.640 1.00 96.69 102 SER A O 1
ATOM 866 N N . TYR A 1 103 ? -8.440 1.113 3.355 1.00 96.56 103 TYR A N 1
ATOM 867 C CA . TYR A 1 103 ? -7.975 -0.253 3.146 1.00 96.56 103 TYR A CA 1
ATOM 868 C C . TYR A 1 103 ? -9.118 -1.262 3.283 1.00 96.56 103 TYR A C 1
ATOM 870 O O . TYR A 1 103 ? -9.285 -2.129 2.433 1.00 96.56 103 TYR A O 1
ATOM 878 N N . LEU A 1 104 ? -9.933 -1.133 4.334 1.00 93.81 104 LEU A N 1
ATOM 879 C CA . LEU A 1 104 ? -11.026 -2.069 4.620 1.00 93.81 104 LEU A CA 1
ATOM 880 C C . LEU A 1 104 ? -12.160 -2.012 3.583 1.00 93.81 104 LEU A C 1
ATOM 882 O O . LEU A 1 104 ? -12.840 -3.017 3.373 1.00 93.81 104 LEU A O 1
ATOM 886 N N . LYS A 1 105 ? -12.362 -0.855 2.942 1.00 94.12 105 LYS A N 1
ATOM 887 C CA . LYS A 1 105 ? -13.357 -0.659 1.874 1.00 94.12 105 LYS A CA 1
ATOM 888 C C . LYS A 1 105 ? -12.850 -1.061 0.494 1.00 94.12 105 LYS A C 1
ATOM 890 O O . LYS A 1 105 ? -13.657 -1.436 -0.350 1.00 94.12 105 LYS A O 1
ATOM 895 N N . SER A 1 106 ? -11.547 -0.945 0.263 1.00 96.56 106 SER A N 1
ATOM 896 C CA . SER A 1 106 ? -10.968 -1.156 -1.057 1.00 96.56 106 SER A CA 1
ATOM 897 C C . SER A 1 106 ? -10.926 -2.628 -1.443 1.00 96.56 106 SER A C 1
ATOM 899 O O . SER A 1 106 ? -10.758 -3.528 -0.617 1.00 96.56 106 SER A O 1
ATOM 901 N N . LEU A 1 107 ? -11.001 -2.874 -2.745 1.00 96.19 107 LEU A N 1
ATOM 902 C CA . LEU A 1 107 ? -10.569 -4.124 -3.338 1.00 96.19 107 LEU A CA 1
ATOM 903 C C . LEU A 1 107 ? -9.107 -4.397 -2.954 1.00 96.19 107 LEU A C 1
ATOM 905 O O . LEU A 1 107 ? -8.276 -3.496 -2.843 1.00 96.19 107 LEU A O 1
ATOM 909 N N . SER A 1 108 ? -8.807 -5.675 -2.733 1.00 94.38 108 SER A N 1
ATOM 910 C CA . SER A 1 108 ? -7.504 -6.117 -2.232 1.00 94.38 108 SER A CA 1
ATOM 911 C C . SER A 1 108 ? -6.359 -5.719 -3.162 1.00 94.38 108 SER A C 1
ATOM 913 O O . SER A 1 108 ? -6.479 -5.853 -4.375 1.00 94.38 108 SER A O 1
ATOM 915 N N . VAL A 1 109 ? -5.200 -5.392 -2.584 1.00 94.25 109 VAL A N 1
ATOM 916 C CA . VAL A 1 109 ? -3.934 -5.165 -3.305 1.00 94.25 109 VAL A CA 1
ATOM 917 C C . VAL A 1 109 ? -3.574 -6.293 -4.287 1.00 94.25 109 VAL A C 1
ATOM 919 O O . VAL A 1 109 ? -2.975 -6.041 -5.325 1.00 94.25 109 VAL A O 1
ATOM 922 N N . LYS A 1 110 ? -4.033 -7.531 -4.042 1.00 94.69 110 LYS A N 1
ATOM 923 C CA . LYS A 1 110 ? -3.872 -8.674 -4.963 1.00 94.69 110 LYS A CA 1
ATOM 924 C C . LYS A 1 110 ? -4.510 -8.450 -6.340 1.00 94.69 110 LYS A C 1
ATOM 926 O O . LYS A 1 110 ? -4.223 -9.191 -7.276 1.00 94.69 110 LYS A O 1
ATOM 931 N N . ARG A 1 111 ? -5.395 -7.455 -6.490 1.00 95.81 111 ARG A N 1
ATOM 932 C CA . ARG A 1 111 ? -5.914 -7.045 -7.803 1.00 95.81 111 ARG A CA 1
ATOM 933 C C . ARG A 1 111 ? -4.831 -6.490 -8.710 1.00 95.81 111 ARG A C 1
ATOM 935 O O . ARG A 1 111 ? -4.929 -6.716 -9.907 1.00 95.81 111 ARG A O 1
ATOM 942 N N . ILE A 1 112 ? -3.783 -5.880 -8.156 1.00 96.50 112 ILE A N 1
ATOM 943 C CA . ILE A 1 112 ? -2.623 -5.422 -8.925 1.00 96.50 112 ILE A CA 1
ATOM 944 C C . ILE A 1 112 ? -2.073 -6.590 -9.752 1.00 96.50 112 ILE A C 1
ATOM 946 O O . ILE A 1 112 ? -2.112 -6.535 -10.978 1.00 96.50 112 ILE A O 1
ATOM 950 N N . GLU A 1 113 ? -1.705 -7.694 -9.097 1.00 94.62 113 GLU A N 1
ATOM 951 C CA . GLU A 1 113 ? -1.160 -8.914 -9.726 1.00 94.62 113 GLU A CA 1
ATOM 952 C C . GLU A 1 113 ? -2.088 -9.541 -10.767 1.00 94.62 113 GLU A C 1
ATOM 954 O O . GLU A 1 113 ? -1.634 -10.131 -11.744 1.00 94.62 113 GLU A O 1
ATOM 959 N N . ALA A 1 114 ? -3.399 -9.429 -10.563 1.00 95.81 114 ALA A N 1
ATOM 960 C CA . ALA A 1 114 ? -4.383 -10.005 -11.469 1.00 95.81 114 ALA A CA 1
ATOM 961 C C . ALA A 1 114 ? -4.595 -9.171 -12.744 1.00 95.81 114 ALA A C 1
ATOM 963 O O . ALA A 1 114 ? -5.002 -9.727 -13.773 1.00 95.81 114 ALA A O 1
ATOM 964 N N . LEU A 1 115 ? -4.374 -7.856 -12.661 1.00 95.94 115 LEU A N 1
ATOM 965 C CA . LEU A 1 115 ? -4.759 -6.897 -13.692 1.00 95.94 115 LEU A CA 1
ATOM 966 C C . LEU A 1 115 ? -3.561 -6.377 -14.490 1.00 95.94 115 LEU A C 1
ATOM 968 O O . LEU A 1 115 ? -3.619 -6.403 -15.720 1.00 95.94 115 LEU A O 1
ATOM 972 N N . TYR A 1 116 ? -2.466 -5.967 -13.835 1.00 95.44 116 TYR A N 1
ATOM 973 C CA . TYR A 1 116 ? -1.347 -5.322 -14.534 1.00 95.44 116 TYR A CA 1
ATOM 974 C C . TYR A 1 116 ? -0.755 -6.172 -15.673 1.00 95.44 116 TYR A C 1
ATOM 976 O O . TYR A 1 116 ? -0.492 -5.600 -16.730 1.00 95.44 116 TYR A O 1
ATOM 984 N N . PRO A 1 117 ? -0.604 -7.517 -15.564 1.00 95.62 117 PRO A N 1
ATOM 985 C CA . PRO A 1 117 ? 0.006 -8.303 -16.641 1.00 95.62 117 PRO A CA 1
ATOM 986 C C . PRO A 1 117 ? -0.813 -8.309 -17.938 1.00 95.62 117 PRO A C 1
ATOM 988 O O . PRO A 1 117 ? -0.300 -8.624 -19.012 1.00 95.62 117 PRO A O 1
ATOM 991 N N . LYS A 1 118 ? -2.110 -8.003 -17.836 1.00 94.19 118 LYS A N 1
ATOM 992 C CA . LYS A 1 118 ? -3.052 -7.970 -18.959 1.00 94.19 118 LYS A CA 1
ATOM 993 C C . LYS A 1 118 ? -3.209 -6.570 -19.544 1.00 94.19 118 LYS A C 1
ATOM 995 O O . LYS A 1 118 ? -3.875 -6.426 -20.563 1.00 94.19 118 LYS A O 1
ATOM 1000 N N . HIS A 1 119 ? -2.642 -5.554 -18.898 1.00 95.62 119 HIS A N 1
ATOM 1001 C CA . HIS A 1 119 ? -2.763 -4.181 -19.351 1.00 95.62 119 HIS A CA 1
ATOM 1002 C C . HIS A 1 119 ? -1.873 -3.962 -20.588 1.00 95.62 119 HIS A C 1
ATOM 1004 O O . HIS A 1 119 ? -0.666 -4.201 -20.493 1.00 95.62 119 HIS A O 1
ATOM 1010 N N . PRO A 1 120 ? -2.409 -3.469 -21.724 1.00 94.50 120 PRO A N 1
ATOM 1011 C CA . PRO A 1 120 ? -1.639 -3.323 -22.963 1.00 94.50 120 PRO A CA 1
ATOM 1012 C C . PRO A 1 120 ? -0.346 -2.518 -22.780 1.00 94.50 120 PRO A C 1
ATOM 1014 O O . PRO A 1 120 ? 0.732 -2.996 -23.105 1.00 94.50 120 PRO A O 1
ATOM 1017 N N . MET A 1 121 ? -0.421 -1.366 -22.104 1.00 94.69 121 MET A N 1
ATOM 1018 C CA . MET A 1 121 ? 0.762 -0.526 -21.869 1.00 94.69 121 MET A CA 1
ATOM 1019 C C . MET A 1 121 ? 1.851 -1.217 -21.026 1.00 94.69 121 MET A C 1
ATOM 1021 O O . MET A 1 121 ? 3.035 -0.955 -21.215 1.00 94.69 121 MET A O 1
ATOM 1025 N N . TYR A 1 122 ? 1.479 -2.121 -20.112 1.00 96.00 122 TYR A N 1
ATOM 1026 C CA . TYR A 1 122 ? 2.464 -2.898 -19.358 1.00 96.00 122 TYR A CA 1
ATOM 1027 C C . TYR A 1 122 ? 3.163 -3.925 -20.256 1.00 96.00 122 TYR A C 1
ATOM 1029 O O . TYR A 1 122 ? 4.372 -4.122 -20.137 1.00 96.00 122 TYR A O 1
ATOM 1037 N N . GLN A 1 123 ? 2.417 -4.562 -21.162 1.00 94.94 123 GLN A N 1
ATOM 1038 C CA . GLN A 1 123 ? 2.973 -5.500 -22.139 1.00 94.94 123 GLN A CA 1
ATOM 1039 C C . GLN A 1 123 ? 3.943 -4.792 -23.090 1.00 94.94 123 GLN A C 1
ATOM 1041 O O . GLN A 1 123 ? 5.022 -5.320 -23.353 1.00 94.94 123 GLN A O 1
ATOM 1046 N N . ASP A 1 124 ? 3.626 -3.564 -23.504 1.00 91.75 124 ASP A N 1
ATOM 1047 C CA . ASP A 1 124 ? 4.528 -2.733 -24.307 1.00 91.75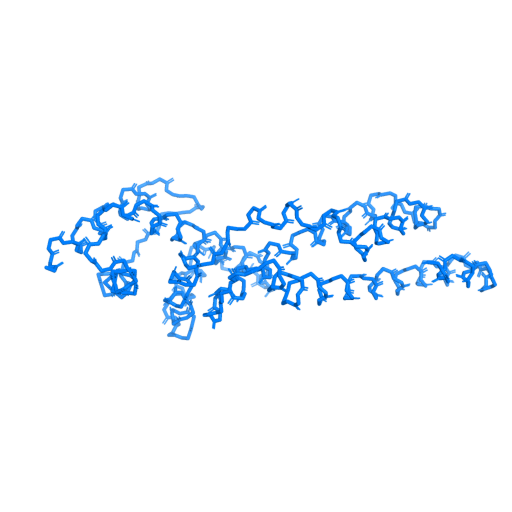 124 ASP A CA 1
ATOM 1048 C C . ASP A 1 124 ? 5.818 -2.398 -23.543 1.00 91.75 124 ASP A C 1
ATOM 1050 O O . ASP A 1 124 ? 6.918 -2.516 -24.084 1.00 91.75 124 ASP A O 1
ATOM 1054 N N . ILE A 1 125 ? 5.706 -2.033 -22.259 1.00 92.44 125 ILE A N 1
ATOM 1055 C CA . ILE A 1 125 ? 6.866 -1.777 -21.390 1.00 92.44 125 ILE A CA 1
ATOM 1056 C C . ILE A 1 125 ? 7.728 -3.034 -21.237 1.00 92.44 125 ILE A C 1
ATOM 1058 O O . ILE A 1 125 ? 8.948 -2.951 -21.356 1.00 92.44 125 ILE A O 1
ATOM 1062 N N . GLN A 1 126 ? 7.119 -4.197 -20.998 1.00 92.75 126 GLN A N 1
ATOM 1063 C CA . GLN A 1 126 ? 7.816 -5.485 -20.916 1.00 92.75 126 GLN A CA 1
ATOM 1064 C C . GLN A 1 126 ? 8.584 -5.791 -22.201 1.00 92.75 126 GLN A C 1
ATOM 1066 O O . GLN A 1 126 ? 9.778 -6.084 -22.149 1.00 92.75 126 GLN A O 1
ATOM 1071 N N . HIS A 1 127 ? 7.915 -5.670 -23.349 1.00 89.38 127 HIS A N 1
ATOM 1072 C CA . HIS A 1 127 ? 8.532 -5.887 -24.651 1.00 89.38 127 HIS A CA 1
ATOM 1073 C C . HIS A 1 127 ? 9.714 -4.934 -24.858 1.00 89.38 127 HIS A C 1
ATOM 1075 O O . HIS A 1 127 ? 10.795 -5.345 -25.275 1.00 89.38 127 HIS A O 1
ATOM 1081 N N . PHE A 1 128 ? 9.564 -3.663 -24.485 1.00 85.31 128 PHE A N 1
ATOM 1082 C CA . PHE A 1 128 ? 10.658 -2.712 -24.597 1.00 85.31 128 PHE A CA 1
ATOM 1083 C C . PHE A 1 128 ? 11.837 -3.054 -23.678 1.00 85.31 128 PHE A C 1
ATOM 1085 O O . PHE A 1 128 ? 12.984 -3.047 -24.125 1.00 85.31 128 PHE A O 1
ATOM 1092 N N . LEU A 1 129 ? 11.575 -3.374 -22.410 1.00 87.19 129 LEU A N 1
ATOM 1093 C CA . LEU A 1 129 ? 12.615 -3.674 -21.426 1.00 87.19 129 LEU A CA 1
ATOM 1094 C C . LEU A 1 129 ? 13.395 -4.945 -21.749 1.00 87.19 129 LEU A C 1
ATOM 1096 O O . LEU A 1 129 ? 14.590 -4.979 -21.484 1.00 87.19 129 LEU A O 1
ATOM 1100 N N . PHE A 1 130 ? 12.759 -5.977 -22.301 1.00 89.12 130 PHE A N 1
ATOM 1101 C CA . PHE A 1 130 ? 13.398 -7.290 -22.432 1.00 89.12 130 PHE A CA 1
ATOM 1102 C C . PHE A 1 130 ? 13.718 -7.696 -23.870 1.00 89.12 130 PHE A C 1
ATOM 1104 O O . PHE A 1 130 ? 14.679 -8.437 -24.072 1.00 89.12 130 PHE A O 1
ATOM 1111 N N . ASP A 1 131 ? 13.022 -7.138 -24.861 1.00 83.56 131 ASP A N 1
ATOM 1112 C CA . ASP A 1 131 ? 13.244 -7.483 -26.269 1.00 83.56 131 ASP A CA 1
ATOM 1113 C C . ASP A 1 131 ? 13.914 -6.357 -27.065 1.00 83.56 131 ASP A C 1
ATOM 1115 O O . ASP A 1 131 ? 14.384 -6.596 -28.171 1.00 83.56 131 ASP A O 1
ATOM 1119 N N . LYS A 1 132 ? 13.974 -5.122 -26.548 1.00 75.94 132 LYS A N 1
ATOM 1120 C CA . LYS A 1 132 ? 14.575 -3.982 -27.269 1.00 75.94 132 LYS A CA 1
ATOM 1121 C C . LYS A 1 132 ? 15.770 -3.396 -26.523 1.00 75.94 132 LYS A C 1
ATOM 1123 O O . LYS A 1 132 ? 16.871 -3.326 -27.060 1.00 75.94 132 LYS A O 1
ATOM 1128 N N . LEU A 1 133 ? 15.581 -3.000 -25.268 1.00 73.75 133 LEU A N 1
ATOM 1129 C CA . LEU A 1 133 ? 16.591 -2.297 -24.479 1.00 73.75 133 LEU A CA 1
ATOM 1130 C C . LEU A 1 133 ? 17.875 -3.106 -24.194 1.00 73.75 133 LEU A C 1
ATOM 1132 O O . LEU A 1 133 ? 18.944 -2.494 -24.231 1.00 73.75 133 LEU A O 1
ATOM 1136 N N . PRO A 1 134 ? 17.855 -4.438 -23.974 1.00 73.81 134 PRO A N 1
ATOM 1137 C CA . PRO A 1 134 ? 19.073 -5.196 -23.678 1.00 73.81 134 PRO A CA 1
ATOM 1138 C C . PRO A 1 134 ? 20.055 -5.247 -24.852 1.00 73.81 134 PRO A C 1
ATOM 1140 O O . PRO A 1 134 ? 21.246 -5.436 -24.639 1.00 73.81 134 PRO A O 1
ATOM 1143 N N . PHE A 1 135 ? 19.595 -5.004 -26.085 1.00 66.25 135 PHE A N 1
ATOM 1144 C CA . PHE A 1 135 ? 20.483 -4.842 -27.241 1.00 66.25 135 PHE A CA 1
ATOM 1145 C C . PHE A 1 135 ? 21.364 -3.586 -27.130 1.00 66.25 135 PHE A C 1
ATOM 1147 O O . PHE A 1 135 ? 22.461 -3.538 -27.686 1.00 66.25 135 PHE A O 1
ATOM 1154 N N . TYR A 1 136 ? 20.910 -2.585 -26.374 1.00 63.62 136 TYR A N 1
ATOM 1155 C CA . TYR A 1 136 ? 21.585 -1.300 -26.192 1.00 63.62 136 TYR A CA 1
ATOM 1156 C C . TYR A 1 136 ? 22.146 -1.107 -24.775 1.00 63.62 136 TYR A C 1
ATOM 1158 O O . TYR A 1 136 ? 23.044 -0.282 -24.572 1.00 63.62 136 TYR A O 1
ATOM 1166 N N . GLY A 1 137 ? 21.666 -1.879 -23.801 1.00 67.94 137 GLY A N 1
ATOM 1167 C CA . GLY A 1 137 ? 22.040 -1.843 -22.388 1.00 67.94 137 GLY A CA 1
ATOM 1168 C C . GLY A 1 137 ? 22.482 -3.203 -21.843 1.00 67.94 137 GLY A C 1
ATOM 1169 O O . GLY A 1 137 ? 23.034 -4.023 -22.564 1.00 67.94 137 GLY A O 1
ATOM 1170 N N . ASP A 1 138 ? 22.263 -3.405 -20.545 1.00 75.81 138 ASP A N 1
ATOM 1171 C CA . ASP A 1 138 ? 22.448 -4.681 -19.845 1.00 75.81 138 ASP A CA 1
ATOM 1172 C C . ASP A 1 138 ? 21.072 -5.163 -19.360 1.00 75.81 138 ASP A C 1
ATOM 1174 O O . ASP A 1 138 ? 20.237 -4.350 -18.939 1.00 75.81 138 ASP A O 1
ATOM 1178 N N . PHE A 1 139 ? 20.836 -6.471 -19.428 1.00 86.12 139 PHE A N 1
ATOM 1179 C CA . PHE A 1 139 ? 19.648 -7.129 -18.898 1.00 86.12 139 PHE A CA 1
ATOM 1180 C C . PHE A 1 139 ? 19.423 -6.789 -17.418 1.00 86.12 139 PHE A C 1
ATOM 1182 O O . PHE A 1 139 ? 18.286 -6.525 -17.035 1.00 86.12 139 PHE A O 1
ATOM 1189 N N . GLU A 1 140 ? 20.485 -6.698 -16.608 1.00 88.06 140 GLU A N 1
ATOM 1190 C CA . GLU A 1 140 ? 20.376 -6.358 -15.179 1.00 88.06 140 GLU A CA 1
ATOM 1191 C C . GLU A 1 140 ? 19.696 -5.001 -14.952 1.00 88.06 140 GLU A C 1
ATOM 1193 O O . GLU A 1 140 ? 18.833 -4.861 -14.087 1.00 88.06 140 GLU A O 1
ATOM 1198 N N . ASN A 1 141 ? 20.015 -4.001 -15.780 1.00 84.31 141 ASN A N 1
ATOM 1199 C CA . ASN A 1 141 ? 19.376 -2.686 -15.691 1.00 84.31 141 ASN A CA 1
ATOM 1200 C C . ASN A 1 141 ? 17.894 -2.743 -16.070 1.00 84.31 141 ASN A C 1
ATOM 1202 O O . ASN A 1 141 ? 17.078 -2.036 -15.480 1.00 84.31 141 ASN A O 1
ATOM 1206 N N . SER A 1 142 ? 17.550 -3.571 -17.054 1.00 88.94 142 SER A N 1
ATOM 1207 C CA . SER A 1 142 ? 16.168 -3.729 -17.512 1.00 88.94 142 SER A CA 1
ATOM 1208 C C . SER A 1 142 ? 15.322 -4.453 -16.466 1.00 88.94 142 SER A C 1
ATOM 1210 O O . SER A 1 142 ? 14.203 -4.030 -16.175 1.00 88.94 142 SER A O 1
ATOM 1212 N N . LEU A 1 143 ? 15.897 -5.473 -15.821 1.00 91.06 143 LEU A N 1
ATOM 1213 C CA . LEU A 1 143 ? 15.298 -6.147 -14.675 1.00 91.06 143 LEU A CA 1
ATOM 1214 C C . LEU A 1 143 ? 15.076 -5.172 -13.510 1.00 91.06 143 LEU A C 1
ATOM 1216 O O . LEU A 1 143 ? 13.962 -5.077 -13.010 1.00 91.06 143 LEU A O 1
ATOM 1220 N N . ALA A 1 144 ? 16.079 -4.367 -13.150 1.00 90.44 144 ALA A N 1
ATOM 1221 C CA . ALA A 1 144 ? 15.948 -3.383 -12.074 1.00 90.44 144 ALA A CA 1
ATOM 1222 C C . ALA A 1 144 ? 14.871 -2.314 -12.357 1.00 90.44 144 ALA A C 1
ATOM 1224 O O . ALA A 1 144 ? 14.205 -1.832 -11.438 1.00 90.44 144 ALA A O 1
ATOM 1225 N N . MET A 1 145 ? 14.679 -1.920 -13.623 1.00 89.75 145 MET A N 1
ATOM 1226 C CA . MET A 1 145 ? 13.577 -1.029 -14.013 1.00 89.75 145 MET A CA 1
ATOM 1227 C C . MET A 1 145 ? 12.216 -1.707 -13.874 1.00 89.75 145 MET A C 1
ATOM 1229 O O . MET A 1 145 ? 11.271 -1.070 -13.409 1.00 89.75 145 MET A O 1
ATOM 1233 N N . HIS A 1 146 ? 12.116 -2.982 -14.256 1.00 93.88 146 HIS A N 1
ATOM 1234 C CA . HIS A 1 146 ? 10.894 -3.764 -14.096 1.00 93.88 146 HIS A CA 1
ATOM 1235 C C . HIS A 1 146 ? 10.528 -3.948 -12.622 1.00 93.88 146 HIS A C 1
ATOM 1237 O O . HIS A 1 146 ? 9.402 -3.644 -12.241 1.00 93.88 146 HIS A O 1
ATOM 1243 N N . GLU A 1 147 ? 11.476 -4.349 -11.778 1.00 93.75 147 GLU A N 1
ATOM 1244 C CA . GLU A 1 147 ? 11.263 -4.492 -10.333 1.00 93.75 147 GLU A CA 1
ATOM 1245 C C . GLU A 1 147 ? 10.801 -3.170 -9.710 1.00 93.75 147 GLU A C 1
ATOM 1247 O O . GLU A 1 147 ? 9.792 -3.132 -9.006 1.00 93.75 147 GLU A O 1
ATOM 1252 N N . ARG A 1 148 ? 11.447 -2.052 -10.072 1.00 92.56 148 ARG A N 1
ATOM 1253 C CA . ARG A 1 148 ? 11.043 -0.717 -9.610 1.00 92.56 148 ARG A CA 1
ATOM 1254 C C . ARG A 1 148 ? 9.631 -0.339 -10.052 1.00 92.56 148 ARG A C 1
ATOM 1256 O O . ARG A 1 148 ? 8.912 0.286 -9.277 1.00 92.56 148 ARG A O 1
ATOM 1263 N N . LEU A 1 149 ? 9.237 -0.680 -11.279 1.00 95.19 149 LEU A N 1
ATOM 1264 C CA . LEU A 1 149 ? 7.872 -0.468 -11.759 1.00 95.19 149 LEU A CA 1
ATOM 1265 C C . LEU A 1 149 ? 6.869 -1.218 -10.872 1.00 95.19 149 LEU A C 1
ATOM 1267 O O . LEU A 1 149 ? 5.866 -0.642 -10.450 1.00 95.19 149 LEU A O 1
ATOM 1271 N N . ILE A 1 150 ? 7.145 -2.486 -10.568 1.00 95.56 150 ILE A N 1
ATOM 1272 C CA . ILE A 1 150 ? 6.275 -3.292 -9.711 1.00 95.56 150 ILE A CA 1
ATOM 1273 C C . ILE A 1 150 ? 6.201 -2.686 -8.304 1.00 95.56 150 ILE A C 1
ATOM 1275 O O . ILE A 1 150 ? 5.100 -2.450 -7.808 1.00 95.56 150 ILE A O 1
ATOM 1279 N N . ASP A 1 151 ? 7.333 -2.327 -7.700 1.00 92.81 151 ASP A N 1
ATOM 1280 C CA . ASP A 1 151 ? 7.372 -1.673 -6.387 1.00 92.81 151 ASP A CA 1
ATOM 1281 C C . ASP A 1 151 ? 6.566 -0.365 -6.362 1.00 92.81 151 ASP A C 1
ATOM 1283 O O . ASP A 1 151 ? 5.835 -0.090 -5.406 1.00 92.81 151 ASP A O 1
ATOM 1287 N N . GLN A 1 152 ? 6.639 0.429 -7.436 1.00 94.00 152 GLN A N 1
ATOM 1288 C CA . GLN A 1 152 ? 5.864 1.661 -7.577 1.00 94.00 152 GLN A CA 1
ATOM 1289 C C . GLN A 1 152 ? 4.356 1.405 -7.584 1.00 94.00 152 GLN A C 1
ATOM 1291 O O . GLN A 1 152 ? 3.623 2.189 -6.979 1.00 94.00 152 GLN A O 1
ATOM 1296 N N . LEU A 1 153 ? 3.883 0.317 -8.205 1.00 96.25 153 LEU A N 1
ATOM 1297 C CA . LEU A 1 153 ? 2.464 -0.055 -8.183 1.00 96.25 153 LEU A CA 1
ATOM 1298 C C . LEU A 1 153 ? 1.988 -0.324 -6.748 1.00 96.25 153 LEU A C 1
ATOM 1300 O O . LEU A 1 153 ? 0.990 0.241 -6.296 1.00 96.25 153 LEU A O 1
ATOM 1304 N N . TYR A 1 154 ? 2.711 -1.144 -5.989 1.00 95.00 154 TYR A N 1
ATOM 1305 C CA . TYR A 1 154 ? 2.311 -1.450 -4.612 1.00 95.00 154 TYR A CA 1
ATOM 1306 C C . TYR A 1 154 ? 2.412 -0.228 -3.696 1.00 95.00 154 TYR A C 1
ATOM 1308 O O . TYR A 1 154 ? 1.495 0.041 -2.916 1.00 95.00 154 TYR A O 1
ATOM 1316 N N . LEU A 1 155 ? 3.488 0.554 -3.814 1.00 92.56 155 LEU A N 1
ATOM 1317 C CA . LEU A 1 155 ? 3.662 1.761 -3.013 1.00 92.56 155 LEU A CA 1
ATOM 1318 C C . LEU A 1 155 ? 2.558 2.781 -3.309 1.00 92.56 155 LEU A C 1
ATOM 1320 O O . LEU A 1 155 ? 1.931 3.296 -2.384 1.00 92.56 155 LEU A O 1
ATOM 1324 N N . LYS A 1 156 ? 2.269 3.049 -4.587 1.00 95.12 156 LYS A N 1
ATOM 1325 C CA . LYS A 1 156 ? 1.252 4.029 -4.982 1.00 95.12 156 LYS A CA 1
ATOM 1326 C C . LYS A 1 156 ? -0.150 3.609 -4.558 1.00 95.12 156 LYS A C 1
ATOM 1328 O O . LYS A 1 156 ? -0.902 4.477 -4.122 1.00 95.12 156 LYS A O 1
ATOM 1333 N N . PHE A 1 157 ? -0.484 2.317 -4.607 1.00 97.06 157 PHE A N 1
ATOM 1334 C CA . PHE A 1 157 ? -1.744 1.808 -4.061 1.00 97.06 157 PHE A CA 1
ATOM 1335 C C . PHE A 1 157 ? -1.908 2.223 -2.597 1.00 97.06 157 PHE A C 1
ATOM 1337 O O . PHE A 1 157 ? -2.910 2.834 -2.233 1.00 97.06 157 PHE A O 1
ATOM 1344 N N . HIS A 1 158 ? -0.895 1.978 -1.765 1.00 96.12 158 HIS A N 1
ATOM 1345 C CA . HIS A 1 158 ? -0.957 2.345 -0.353 1.00 96.12 158 HIS A CA 1
ATOM 1346 C C . HIS A 1 158 ? -0.918 3.858 -0.112 1.00 96.12 158 HIS A C 1
ATOM 1348 O O . HIS A 1 158 ? -1.587 4.329 0.805 1.00 96.12 158 HIS A O 1
ATOM 1354 N N . LEU A 1 159 ? -0.190 4.625 -0.929 1.00 94.38 159 LEU A N 1
ATOM 1355 C CA . LEU A 1 159 ? -0.203 6.089 -0.860 1.00 94.38 159 LEU A CA 1
ATOM 1356 C C . LEU A 1 159 ? -1.592 6.663 -1.171 1.00 94.38 159 LEU A C 1
ATOM 1358 O O . LEU A 1 159 ? -2.013 7.599 -0.509 1.00 94.38 159 LEU A O 1
ATOM 1362 N N . ILE A 1 160 ? -2.332 6.082 -2.118 1.00 96.75 160 ILE A N 1
ATOM 1363 C CA . ILE A 1 160 ? -3.718 6.484 -2.408 1.00 96.75 160 ILE A CA 1
ATOM 1364 C C . ILE A 1 160 ? -4.621 6.212 -1.196 1.00 96.75 160 ILE A C 1
ATOM 1366 O O . ILE A 1 160 ? -5.382 7.087 -0.788 1.00 96.75 160 ILE A O 1
ATOM 1370 N N . LEU A 1 161 ? -4.484 5.045 -0.553 1.00 97.19 161 LEU A N 1
ATOM 1371 C CA . LEU A 1 161 ? -5.233 4.744 0.676 1.00 97.19 161 LEU A CA 1
ATOM 1372 C C . LEU A 1 161 ? -4.902 5.717 1.819 1.00 97.19 161 LEU A C 1
ATOM 1374 O O . LEU A 1 161 ? -5.780 6.063 2.606 1.00 97.19 161 LEU A O 1
ATOM 1378 N N . PHE A 1 162 ? -3.649 6.167 1.908 1.00 94.44 162 PHE A N 1
ATOM 1379 C CA . PHE A 1 162 ? -3.200 7.158 2.889 1.00 94.44 162 PHE A CA 1
ATOM 1380 C C . PHE A 1 162 ? -3.864 8.525 2.728 1.00 94.44 162 PHE A C 1
ATOM 1382 O O . PHE A 1 162 ? -4.079 9.214 3.722 1.00 94.44 162 PHE A O 1
ATOM 1389 N N . GLU A 1 163 ? -4.206 8.902 1.499 1.00 94.94 163 GLU A N 1
ATOM 1390 C CA . GLU A 1 163 ? -4.964 10.124 1.217 1.00 94.94 163 GLU A CA 1
ATOM 1391 C C . GLU A 1 163 ? -6.480 9.936 1.446 1.00 94.94 163 GLU A C 1
ATOM 1393 O O . GLU A 1 163 ? -7.268 10.855 1.231 1.00 94.94 163 GLU A O 1
ATOM 1398 N N . GLY A 1 164 ? -6.909 8.756 1.915 1.00 94.81 164 GLY A N 1
ATOM 1399 C CA . GLY A 1 164 ? -8.308 8.448 2.220 1.00 94.81 164 GLY A CA 1
ATOM 1400 C C . GLY A 1 164 ? -9.130 7.970 1.020 1.00 94.81 164 GLY A C 1
ATOM 1401 O O . GLY A 1 164 ? -10.354 7.844 1.115 1.00 94.81 164 GLY A O 1
ATOM 1402 N N . GLU A 1 165 ? -8.484 7.721 -0.117 1.00 96.50 165 GLU A N 1
ATOM 1403 C CA . GLU A 1 165 ? -9.139 7.221 -1.320 1.00 96.50 165 GLU A CA 1
ATOM 1404 C C . GLU A 1 165 ? -9.293 5.698 -1.312 1.00 96.50 165 GLU A C 1
ATOM 1406 O O . GLU A 1 165 ? -8.558 4.974 -0.645 1.00 96.50 165 GLU A O 1
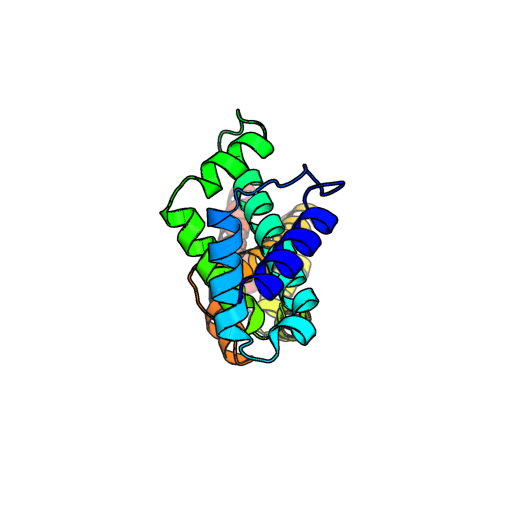ATOM 1411 N N . THR A 1 166 ? -10.254 5.193 -2.090 1.00 96.50 166 THR A N 1
ATOM 1412 C CA . THR A 1 166 ? -10.551 3.756 -2.178 1.00 96.50 166 THR A CA 1
ATOM 1413 C C . THR A 1 166 ? -10.565 3.258 -3.616 1.00 96.50 166 THR A C 1
ATOM 1415 O O . THR A 1 166 ? -10.791 4.034 -4.549 1.00 96.50 166 THR A O 1
ATOM 1418 N N . PHE A 1 167 ? -10.340 1.952 -3.771 1.00 97.25 167 PHE A N 1
ATOM 1419 C CA . PHE A 1 167 ? -10.474 1.219 -5.028 1.00 97.25 167 PHE A CA 1
ATOM 1420 C C . PHE A 1 167 ? -11.715 0.335 -4.955 1.00 97.25 167 PHE A C 1
ATOM 1422 O O . PHE A 1 167 ? -11.707 -0.674 -4.255 1.00 97.25 167 PHE A O 1
ATOM 1429 N N . MET A 1 168 ? -12.787 0.697 -5.651 1.00 96.50 168 MET A N 1
ATOM 1430 C CA . MET A 1 168 ? -14.064 -0.025 -5.602 1.00 96.50 168 MET A CA 1
ATOM 1431 C C . MET A 1 168 ? -14.286 -0.892 -6.845 1.00 96.50 168 MET A C 1
ATOM 1433 O O . MET A 1 168 ? -15.089 -1.826 -6.814 1.00 96.50 168 MET A O 1
ATOM 1437 N N . THR A 1 169 ? -13.572 -0.597 -7.929 1.00 96.88 169 THR A N 1
ATOM 1438 C CA . THR A 1 169 ? -13.700 -1.233 -9.241 1.00 96.88 169 THR A CA 1
ATOM 1439 C C . THR A 1 169 ? -12.333 -1.486 -9.872 1.00 96.88 169 THR A C 1
ATOM 1441 O O . THR A 1 169 ? -11.338 -0.893 -9.462 1.00 96.88 169 THR A O 1
ATOM 1444 N N . ASP A 1 170 ? -12.280 -2.334 -10.902 1.00 96.19 170 ASP A N 1
ATOM 1445 C CA . ASP A 1 170 ? -11.051 -2.534 -11.683 1.00 96.19 170 ASP A CA 1
ATOM 1446 C C . ASP A 1 170 ? -10.640 -1.242 -12.436 1.00 96.19 170 ASP A C 1
ATOM 1448 O O . ASP A 1 170 ? -9.446 -0.983 -12.571 1.00 96.19 170 ASP A O 1
ATOM 1452 N N . SER A 1 171 ? -11.600 -0.381 -12.819 1.00 96.19 171 SER A N 1
ATOM 1453 C CA . SER A 1 171 ? -11.335 0.938 -13.441 1.00 96.19 171 SER A CA 1
ATOM 1454 C C . SER A 1 171 ? -10.547 1.863 -12.513 1.00 96.19 171 SER A C 1
ATOM 1456 O O . SER A 1 171 ? -9.662 2.582 -12.963 1.00 96.19 171 SER A O 1
ATOM 1458 N N . ASP A 1 172 ? -10.799 1.801 -11.198 1.00 96.81 172 ASP A N 1
ATOM 1459 C CA . ASP A 1 172 ? -10.039 2.598 -10.227 1.00 96.81 172 ASP A CA 1
ATOM 1460 C C . ASP A 1 172 ? -8.549 2.224 -10.238 1.00 96.81 172 ASP A C 1
ATOM 1462 O O . ASP A 1 172 ? -7.691 3.094 -10.085 1.00 96.81 172 ASP A O 1
ATOM 1466 N N . PHE A 1 173 ? -8.221 0.937 -10.421 1.00 97.44 173 PHE A N 1
ATOM 1467 C CA . PHE A 1 173 ? -6.828 0.503 -10.558 1.00 97.44 173 PHE A CA 1
ATOM 1468 C C . PHE A 1 173 ? -6.230 1.011 -11.866 1.00 97.44 173 PHE A C 1
ATOM 1470 O O . PHE A 1 173 ? -5.092 1.470 -11.875 1.00 97.44 173 PHE A O 1
ATOM 1477 N N . GLU A 1 174 ? -6.983 0.963 -12.959 1.00 95.88 174 GLU A N 1
ATOM 1478 C CA . GLU A 1 174 ? -6.506 1.448 -14.250 1.00 95.88 174 GLU A CA 1
ATOM 1479 C C . GLU A 1 174 ? -6.181 2.947 -14.206 1.00 95.88 174 GLU A C 1
ATOM 1481 O O . GLU A 1 174 ? -5.047 3.350 -14.463 1.00 95.88 174 GLU A O 1
ATOM 1486 N N . GLU A 1 175 ? -7.140 3.763 -13.780 1.00 96.25 175 GLU A N 1
ATOM 1487 C CA . GLU A 1 175 ? -7.057 5.222 -13.845 1.00 96.25 175 GLU A CA 1
ATOM 1488 C C . GLU A 1 175 ? -6.133 5.824 -12.784 1.00 96.25 175 GLU A C 1
ATOM 1490 O O . GLU A 1 175 ? -5.346 6.725 -13.075 1.00 96.25 175 GLU A O 1
ATOM 1495 N N . LYS A 1 176 ? -6.215 5.347 -11.536 1.00 95.88 176 LYS A N 1
ATOM 1496 C CA . LYS A 1 176 ? -5.498 5.975 -10.413 1.00 95.88 176 LYS A CA 1
ATOM 1497 C C . LYS A 1 176 ? -4.103 5.408 -10.208 1.00 95.88 176 LYS A C 1
ATOM 1499 O O . LYS A 1 176 ? -3.246 6.082 -9.628 1.00 95.88 176 LYS A O 1
ATOM 1504 N N . LEU A 1 177 ? -3.890 4.158 -10.623 1.00 95.75 177 LEU A N 1
ATOM 1505 C CA . LEU A 1 177 ? -2.677 3.413 -10.320 1.00 95.75 177 LEU A CA 1
ATOM 1506 C C . LEU A 1 177 ? -1.872 3.068 -11.573 1.00 95.75 177 LEU A C 1
ATOM 1508 O O . LEU A 1 177 ? -0.706 3.446 -11.656 1.00 95.75 177 LEU A O 1
ATOM 1512 N N . PHE A 1 178 ? -2.466 2.361 -12.530 1.00 97.12 178 PHE A N 1
ATOM 1513 C CA . PHE A 1 178 ? -1.744 1.800 -13.670 1.00 97.12 178 PHE A CA 1
ATOM 1514 C C . PHE A 1 178 ? -1.330 2.856 -14.681 1.00 97.12 178 PHE A C 1
ATOM 1516 O O . PHE A 1 178 ? -0.134 2.995 -14.924 1.00 97.12 178 PHE A O 1
ATOM 1523 N N . LEU A 1 179 ? -2.274 3.625 -15.229 1.00 95.75 179 LEU A N 1
ATOM 1524 C CA . LEU A 1 179 ? -1.973 4.618 -16.262 1.00 95.75 179 LEU A CA 1
ATOM 1525 C C . LEU A 1 179 ? -0.893 5.617 -15.813 1.00 95.75 179 LEU A C 1
ATOM 1527 O O . LEU A 1 179 ? 0.125 5.705 -16.501 1.00 95.75 179 LEU A O 1
ATOM 1531 N N . PRO A 1 180 ? -0.991 6.271 -14.635 1.00 95.62 180 PRO A N 1
ATOM 1532 C CA . PRO A 1 180 ? 0.021 7.243 -14.224 1.00 95.62 180 PRO A CA 1
ATOM 1533 C C . PRO A 1 180 ? 1.419 6.632 -14.068 1.00 95.62 180 PRO A C 1
ATOM 1535 O O . PRO A 1 180 ? 2.424 7.282 -14.358 1.00 95.62 180 PRO A O 1
ATOM 1538 N N . ILE A 1 181 ? 1.505 5.383 -13.599 1.00 96.81 181 ILE A N 1
ATOM 1539 C CA . ILE A 1 181 ? 2.786 4.701 -13.387 1.00 96.81 181 ILE A CA 1
ATOM 1540 C C . ILE A 1 181 ? 3.365 4.198 -14.707 1.00 96.81 181 ILE A C 1
ATOM 1542 O O . ILE A 1 181 ? 4.568 4.339 -14.937 1.00 96.81 181 ILE A O 1
ATOM 1546 N N . PHE A 1 182 ? 2.543 3.622 -15.579 1.00 96.69 182 PHE A N 1
ATOM 1547 C CA . PHE A 1 182 ? 2.991 3.113 -16.869 1.00 96.69 182 PHE A CA 1
ATOM 1548 C C . PHE A 1 182 ? 3.430 4.237 -17.798 1.00 96.69 182 PHE A C 1
ATOM 1550 O O . PHE A 1 182 ? 4.485 4.113 -18.413 1.00 96.69 182 PHE A O 1
ATOM 1557 N N . GLU A 1 183 ? 2.712 5.358 -17.837 1.00 94.56 183 GLU A N 1
ATOM 1558 C CA . GLU A 1 183 ? 3.113 6.536 -18.611 1.00 94.56 183 GLU A CA 1
ATOM 1559 C C . GLU A 1 183 ? 4.451 7.099 -18.118 1.00 94.56 183 GLU A C 1
ATOM 1561 O O . GLU A 1 183 ? 5.375 7.307 -18.910 1.00 94.56 183 GLU A O 1
ATOM 1566 N N . ALA A 1 184 ? 4.600 7.273 -16.799 1.00 93.06 184 ALA A N 1
ATOM 1567 C CA . ALA A 1 184 ? 5.851 7.738 -16.206 1.00 93.06 184 ALA A CA 1
ATOM 1568 C C . ALA A 1 184 ? 7.010 6.764 -16.477 1.00 93.06 184 ALA A C 1
ATOM 1570 O O . ALA A 1 184 ? 8.125 7.181 -16.795 1.00 93.06 184 ALA A O 1
ATOM 1571 N N . THR A 1 185 ? 6.755 5.460 -16.382 1.00 92.31 185 THR A N 1
ATOM 1572 C CA . THR A 1 185 ? 7.761 4.420 -16.626 1.00 92.31 185 THR A CA 1
ATOM 1573 C C . THR A 1 185 ? 8.171 4.375 -18.089 1.00 92.31 185 THR A C 1
ATOM 1575 O O . THR A 1 185 ? 9.366 4.381 -18.376 1.00 92.31 185 THR A O 1
ATOM 1578 N N . LYS A 1 186 ? 7.206 4.407 -19.013 1.00 90.00 186 LYS A N 1
ATOM 1579 C CA . LYS A 1 186 ? 7.465 4.465 -20.451 1.00 90.00 186 LYS A CA 1
ATOM 1580 C C . LYS A 1 186 ? 8.329 5.677 -20.794 1.00 90.00 186 LYS A C 1
ATOM 1582 O O . LYS A 1 186 ? 9.381 5.508 -21.402 1.00 90.00 186 LYS A O 1
ATOM 1587 N N . SER A 1 187 ? 7.974 6.865 -20.300 1.00 89.06 187 SER A N 1
ATOM 1588 C CA . SER A 1 187 ? 8.776 8.075 -20.520 1.00 89.06 187 SER A CA 1
ATOM 1589 C C . SER A 1 187 ? 10.208 7.947 -19.976 1.00 89.06 187 SER A C 1
ATOM 1591 O O . SER A 1 187 ? 11.165 8.347 -20.643 1.00 89.06 187 SER A O 1
ATOM 1593 N N . ASN A 1 188 ? 10.383 7.356 -18.790 1.00 87.56 188 ASN A N 1
ATOM 1594 C CA . ASN A 1 188 ? 11.707 7.152 -18.193 1.00 87.56 188 ASN A CA 1
ATOM 1595 C C . ASN A 1 188 ? 12.565 6.172 -19.000 1.00 87.56 188 ASN A C 1
ATOM 1597 O O . ASN A 1 188 ? 13.762 6.398 -19.185 1.00 87.56 188 ASN A O 1
ATOM 1601 N N . ILE A 1 189 ? 11.954 5.092 -19.479 1.00 84.00 189 ILE A N 1
ATOM 1602 C CA . ILE A 1 189 ? 12.602 4.080 -20.308 1.00 84.00 189 ILE A CA 1
ATOM 1603 C C . ILE A 1 189 ? 13.037 4.682 -21.646 1.00 84.00 189 ILE A C 1
ATOM 1605 O O . ILE A 1 189 ? 14.189 4.512 -22.040 1.00 84.00 189 ILE A O 1
ATOM 1609 N N . GLU A 1 190 ? 12.153 5.427 -22.312 1.00 83.56 190 GLU A N 1
ATOM 1610 C CA . GLU A 1 190 ? 12.457 6.108 -23.573 1.00 83.56 190 GLU A CA 1
ATOM 1611 C C . GLU A 1 190 ? 13.629 7.074 -23.394 1.00 83.56 190 GLU A C 1
ATOM 1613 O O . GLU A 1 190 ? 14.612 6.999 -24.129 1.00 83.56 190 GLU A O 1
ATOM 1618 N N . LYS A 1 191 ? 13.585 7.922 -22.359 1.00 84.12 191 LYS A N 1
ATOM 1619 C CA . LYS A 1 191 ? 14.688 8.831 -22.025 1.00 84.12 191 LYS A CA 1
ATOM 1620 C C . LYS A 1 191 ? 16.001 8.079 -21.799 1.00 84.12 191 LYS A C 1
ATOM 1622 O O . LYS A 1 191 ? 17.051 8.511 -22.268 1.00 84.12 191 LYS A O 1
ATOM 1627 N N . ARG A 1 192 ? 15.966 6.947 -21.096 1.00 79.50 192 ARG A N 1
ATOM 1628 C CA . ARG A 1 192 ? 17.172 6.161 -20.830 1.00 79.50 192 ARG A CA 1
ATOM 1629 C C . ARG A 1 192 ? 17.729 5.496 -22.087 1.00 79.50 192 ARG A C 1
ATOM 1631 O O . ARG A 1 192 ? 18.947 5.429 -22.243 1.00 79.50 192 ARG A O 1
ATOM 1638 N N . ALA A 1 193 ? 16.860 5.017 -22.973 1.00 77.56 193 ALA A N 1
ATOM 1639 C CA . ALA A 1 193 ? 17.266 4.494 -24.271 1.00 77.56 193 ALA A CA 1
ATOM 1640 C C . ALA A 1 193 ? 17.987 5.579 -25.084 1.00 77.56 193 ALA A C 1
ATOM 1642 O O . ALA A 1 193 ? 19.084 5.332 -25.578 1.00 77.56 193 ALA A O 1
ATOM 1643 N N . TRP A 1 194 ? 17.435 6.797 -25.123 1.00 77.06 194 TRP A N 1
ATOM 1644 C CA . TRP A 1 194 ? 18.073 7.959 -25.746 1.00 77.06 194 TRP A CA 1
ATOM 1645 C C . TRP A 1 194 ? 19.484 8.229 -25.197 1.00 77.06 194 TRP A C 1
ATOM 1647 O O . TRP A 1 194 ? 20.439 8.292 -25.969 1.00 77.06 194 TRP A O 1
ATOM 1657 N N . GLU A 1 195 ? 19.642 8.301 -23.872 1.00 81.00 195 GLU A N 1
A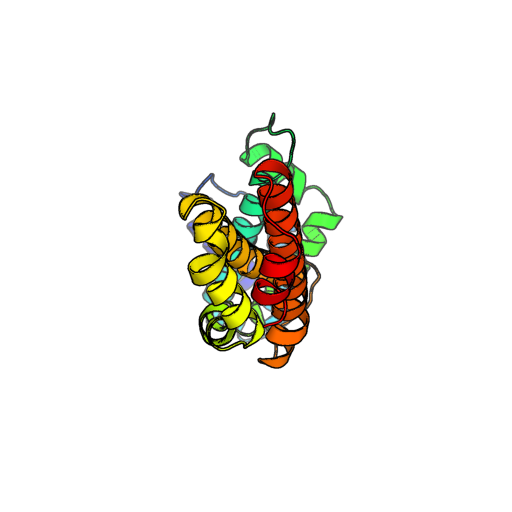TOM 1658 C CA . GLU A 1 195 ? 20.942 8.542 -23.222 1.00 81.00 195 GLU A CA 1
ATOM 1659 C C . GLU A 1 195 ? 21.996 7.474 -23.567 1.00 81.00 195 GLU A C 1
ATOM 1661 O O . GLU A 1 195 ? 23.159 7.790 -23.821 1.00 81.00 195 GLU A O 1
ATOM 1666 N N . LEU A 1 196 ? 21.616 6.192 -23.568 1.00 74.06 196 LEU A N 1
ATOM 1667 C CA . LEU A 1 196 ? 22.545 5.093 -23.859 1.00 74.06 196 LEU A CA 1
ATOM 1668 C C . LEU A 1 196 ? 23.047 5.121 -25.307 1.00 74.06 196 LEU A C 1
ATOM 1670 O O . LEU A 1 196 ? 24.170 4.690 -25.576 1.00 74.06 196 LEU A O 1
ATOM 1674 N N . LEU A 1 197 ? 22.227 5.620 -26.229 1.00 69.56 197 LEU A N 1
ATOM 1675 C CA . LEU A 1 197 ? 22.528 5.661 -27.655 1.00 69.56 197 LEU A CA 1
ATOM 1676 C C . LEU A 1 197 ? 23.370 6.878 -28.032 1.00 69.56 197 LEU A C 1
ATOM 1678 O O . LEU A 1 197 ? 24.311 6.718 -28.809 1.00 69.56 197 LEU A O 1
ATOM 1682 N N . GLU A 1 198 ? 23.124 8.043 -27.420 1.00 71.56 198 GLU A N 1
ATOM 1683 C CA . GLU A 1 198 ? 24.003 9.216 -27.547 1.00 71.56 198 GLU A CA 1
ATOM 1684 C C . GLU A 1 198 ? 25.435 8.889 -27.104 1.00 71.56 198 GLU A C 1
ATOM 1686 O O . GLU A 1 198 ? 26.399 9.228 -27.789 1.00 71.56 198 GLU A O 1
ATOM 1691 N N . VAL A 1 199 ? 25.585 8.168 -25.988 1.00 69.88 199 VAL A N 1
ATOM 1692 C CA . VAL A 1 199 ? 26.901 7.771 -25.462 1.00 69.88 199 VAL A CA 1
ATOM 1693 C C . VAL A 1 199 ? 27.595 6.736 -26.356 1.00 69.88 199 VAL A C 1
ATOM 1695 O O . VAL A 1 199 ? 28.824 6.713 -26.423 1.00 69.88 199 VAL A O 1
ATOM 1698 N N . LYS A 1 200 ? 26.834 5.873 -27.042 1.00 68.25 200 LYS A N 1
ATOM 1699 C CA . LYS A 1 200 ? 27.377 4.790 -27.881 1.00 68.25 200 LYS A CA 1
ATOM 1700 C C . LYS A 1 200 ? 27.481 5.132 -29.376 1.00 68.25 200 LYS A C 1
ATOM 1702 O O . LYS A 1 200 ? 28.074 4.349 -30.112 1.00 68.25 200 LYS A O 1
ATOM 1707 N N . GLY A 1 201 ? 26.971 6.286 -29.815 1.00 63.53 201 GLY A N 1
ATOM 1708 C CA . GLY A 1 201 ? 27.107 6.785 -31.189 1.00 63.53 201 GLY A CA 1
ATOM 1709 C C . GLY A 1 201 ? 26.266 6.043 -32.237 1.00 63.53 201 GLY A C 1
ATOM 1710 O O . GLY A 1 201 ? 26.697 5.940 -33.384 1.00 63.53 201 GLY A O 1
ATOM 1711 N N . TYR A 1 2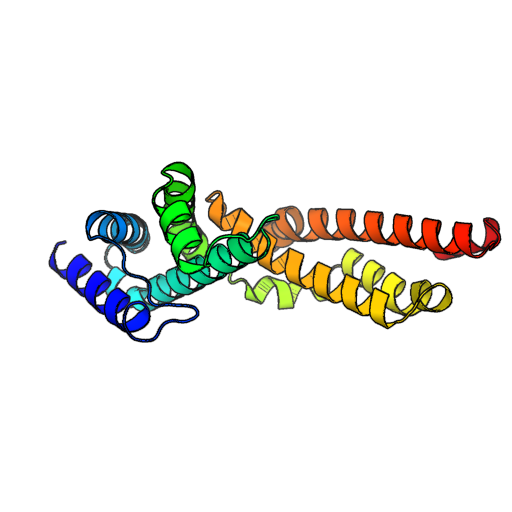02 ? 25.107 5.499 -31.854 1.00 64.69 202 TYR A N 1
ATOM 1712 C CA . TYR A 1 202 ? 24.194 4.811 -32.780 1.00 64.69 202 TYR A CA 1
ATOM 1713 C C . TYR A 1 202 ? 23.400 5.789 -33.668 1.00 64.69 202 TYR A C 1
ATOM 1715 O O . TYR A 1 202 ? 23.172 6.938 -33.291 1.00 64.69 202 TYR A O 1
ATOM 1723 N N . ASP A 1 203 ? 22.970 5.321 -34.845 1.00 64.00 203 ASP A N 1
ATOM 1724 C CA . ASP A 1 203 ? 22.203 6.101 -35.827 1.00 64.00 203 ASP A CA 1
ATOM 1725 C C . ASP A 1 203 ? 20.745 6.344 -35.373 1.00 64.00 203 ASP A C 1
ATOM 1727 O O . ASP A 1 203 ? 20.042 5.441 -34.913 1.00 64.00 203 ASP A O 1
ATOM 1731 N N . MET A 1 204 ? 20.275 7.581 -35.542 1.00 59.44 204 MET A N 1
ATOM 1732 C CA . MET A 1 204 ? 18.949 8.067 -35.144 1.00 59.44 204 MET A CA 1
ATOM 1733 C C . MET A 1 204 ? 17.810 7.428 -35.960 1.00 59.44 204 MET A C 1
ATOM 1735 O O . MET A 1 204 ? 16.675 7.345 -35.481 1.00 59.44 204 MET A O 1
ATOM 1739 N N . GLU A 1 205 ? 18.082 6.959 -37.185 1.00 62.38 205 GLU A N 1
ATOM 1740 C CA . GLU A 1 205 ? 17.079 6.294 -38.030 1.00 62.38 205 GLU A CA 1
ATOM 1741 C C . GLU A 1 205 ? 16.676 4.907 -37.505 1.00 62.38 205 GLU A C 1
ATOM 1743 O O . GLU A 1 205 ? 15.489 4.563 -37.541 1.00 62.38 205 GLU A O 1
ATOM 1748 N N . GLU A 1 206 ? 17.622 4.122 -36.975 1.00 60.94 206 GLU A N 1
ATOM 1749 C CA . GLU A 1 206 ? 17.323 2.830 -36.335 1.00 60.94 206 GLU A CA 1
ATOM 1750 C C . GLU A 1 206 ? 16.464 3.016 -35.082 1.00 60.94 206 GLU A C 1
ATOM 1752 O O . GLU A 1 206 ? 15.542 2.240 -34.833 1.00 60.94 206 GLU A O 1
ATOM 1757 N N . LEU A 1 207 ? 16.687 4.104 -34.348 1.00 57.88 207 LEU A N 1
ATOM 1758 C CA . LEU A 1 207 ? 15.951 4.429 -33.135 1.00 57.88 207 LEU A CA 1
ATOM 1759 C C . LEU A 1 207 ? 14.473 4.766 -33.396 1.00 57.88 207 LEU A C 1
ATOM 1761 O O . LEU A 1 207 ? 13.604 4.332 -32.635 1.00 57.88 207 LEU A O 1
ATOM 1765 N N . SER A 1 208 ? 14.155 5.458 -34.494 1.00 60.19 208 SER A N 1
ATOM 1766 C CA . SER A 1 208 ? 12.754 5.706 -34.864 1.00 60.19 208 SER A CA 1
ATOM 1767 C C . SER A 1 208 ? 11.984 4.396 -35.065 1.00 60.19 208 SER A C 1
ATOM 1769 O O . SER A 1 208 ? 10.848 4.277 -34.621 1.00 60.19 208 SER A O 1
ATOM 1771 N N . LYS A 1 209 ? 12.632 3.365 -35.619 1.00 64.12 209 LYS A N 1
ATOM 1772 C CA . LYS A 1 209 ? 12.020 2.049 -35.849 1.00 64.12 209 LYS A CA 1
ATOM 1773 C C . LYS A 1 209 ? 11.805 1.267 -34.552 1.00 64.12 209 LYS A C 1
ATOM 1775 O O . LYS A 1 209 ? 10.844 0.512 -34.453 1.00 64.12 209 LYS A O 1
ATOM 1780 N N . VAL A 1 210 ? 12.670 1.456 -33.554 1.00 60.53 210 VAL A N 1
ATOM 1781 C CA . VAL A 1 210 ? 12.569 0.786 -32.246 1.00 60.53 210 VAL A CA 1
ATOM 1782 C C . VAL A 1 210 ? 11.509 1.444 -31.351 1.00 60.53 210 VAL A C 1
ATOM 1784 O O . VAL A 1 210 ? 10.819 0.731 -30.620 1.00 60.53 210 VAL A O 1
ATOM 1787 N N . LEU A 1 211 ? 11.341 2.771 -31.434 1.00 58.78 211 LEU A N 1
ATOM 1788 C CA . LEU A 1 211 ? 10.397 3.555 -30.619 1.00 58.78 211 LEU A CA 1
ATOM 1789 C C . LEU A 1 211 ? 8.990 3.726 -31.236 1.00 58.78 211 LEU A C 1
ATOM 1791 O O . LEU A 1 211 ? 8.070 4.106 -30.520 1.00 58.78 211 LEU A O 1
ATOM 1795 N N . GLN A 1 212 ? 8.792 3.473 -32.537 1.00 58.22 212 GLN A N 1
ATOM 1796 C CA . GLN A 1 212 ? 7.506 3.676 -33.242 1.00 58.22 212 GLN A CA 1
ATOM 1797 C C . GLN A 1 212 ? 6.530 2.478 -33.206 1.00 58.22 212 GLN A C 1
ATOM 1799 O O . GLN A 1 212 ? 5.558 2.467 -33.960 1.00 58.22 212 GLN A O 1
ATOM 1804 N N . CYS A 1 213 ? 6.759 1.473 -32.361 1.00 47.03 213 CYS A N 1
ATOM 1805 C CA . CYS A 1 213 ? 5.829 0.360 -32.123 1.00 47.03 213 CYS A CA 1
ATOM 1806 C C . CYS A 1 213 ? 5.555 0.258 -30.632 1.00 47.03 213 CYS A C 1
ATOM 1808 O O . CYS A 1 213 ? 4.365 0.164 -30.276 1.00 47.03 213 CYS A O 1
#

Sequence (213 aa):
MEQAFEIFKERHTQLYSTTYKPFTIKLDDNKLYALYEVASTHHGHLFFSKLESTMHAMDSLYRVVFSILENLPNRNKELEEAFYIFIEDKHNFEKMLAYIPSYLKSLSVKRIEALYPKHPMYQDIQHFLFDKLPFYGDFENSLAMHERLIDQLYLKFHLILFEGETFMTDSDFEEKLFLPIFEATKSNIEKRAWELLEVKGYDMEELSKVLQC

Secondary structure (DSSP, 8-state):
-HHHHHHHHHHHHHHHSSS-SSS-----HHHHHHHHHHHHHHHGGGHHHHHHHHHHHHHHHHHHHHHHHHT-S---S-HHHHHHHHHHSHHHHHHHHHHHHHHHHSPPTHHHHHHGGG-HHHHHHHHIIIIIGGGTS-HHHHHHHHHHHHHHHHHHHHHHHHTT----SHHHHIIIIIHHHHHHHHHHHHHHHHHHHHHHT--HHHHHHHH--